Protein 3FF9 (pdb70)

Radius of gyration: 17.91 Å; Cα contacts (8 Å, |Δi|>4): 502; chains: 2; bounding box: 33×43×50 Å

Solvent-accessible surface area: 12742 Å² total; per-residue (Å²): 193,12,60,148,135,34,69,149,83,60,68,57,2,20,34,61,1,159,119,124,61,48,1,60,38,0,40,109,39,0,17,51,90,10,1,109,4,3,22,19,56,113,22,126,25,3,112,121,25,0,98,172,15,36,116,101,50,29,0,0,0,0,14,29,63,89,39,46,37,3,48,64,10,61,50,27,89,49,209,13,100,55,121,45,164,146,34,119,0,0,1,0,15,118,113,12,12,38,4,19,46,41,149,63,49,28,16,1,0,0,48,54,98,34,142,192,17,55,156,133,38,73,156,78,55,77,55,1,16,36,61,1,161,127,118,67,49,1,92,43,0,34,118,43,0,15,60,85,29,12,77,2,3,13,16,69,87,25,112,33,12,166,123,24,0,94,166,15,37,160,96,50,32,0,0,0,0,37,26,103,120,39,45,61,0,25,11,5,63,52,29,88,61,199,13,109,54,124,37,166,130,23,106,0,0,1,0,26,126,129,15,12,51,1,18,39,35,151,63,50,25,16,5,0,0,39,16,31,48,100

InterPro domains:
  IPR001304 C-type lectin-like [PF00059] (93-185)
  IPR001304 C-type lectin-like [PS50041] (82-184)
  IPR001304 C-type lectin-like [SM00034] (75-184)
  IPR016186 C-type lectin-like/link domain superfamily [G3DSA:3.10.100.10] (74-187)
  IPR016187 C-type lectin fold [SSF56436] (41-186)
  IPR033992 Natural killer cell receptor-like, C-type lectin-like domain [cd03593] (75-185)
  IPR042190 Killer cell lectin-like receptor subfamily G member 1 [PTHR47648] (1-187)

CATH classification: 3.10.100.10

Nearest PDB structures (foldseek):
  3ff9-assembly1_A  TM=1.009E+00  e=1.807E-23  Mus musculus
  3ff7-assembly1_D  TM=9.469E-01  e=6.133E-15  Homo sapiens
  4j6k-assembly1_A  TM=8.384E-01  e=1.717E-08  Homo sapiens
  4j6k-assembly2_B  TM=8.401E-01  e=2.409E-08  Homo sapiens
  4j6l-assembly5_E  TM=8.361E-01  e=4.483E-08  Homo sapiens

B-factor: mean 23.18, std 7.43, range [11.75, 74.83]

Structure (mmCIF, N/CA/C/O backbone):
data_3FF9
#
_entry.id   3FF9
#
_cell.length_a   59.130
_cell.length_b   56.930
_cell.length_c   68.090
_cell.angle_alpha   90.000
_cell.angle_beta   97.200
_cell.angle_gamma   90.000
#
_symmetry.space_group_name_H-M   'C 1 2 1'
#
loop_
_entity.id
_entity.type
_entity.pdbx_description
1 polymer 'Killer cell lectin-like receptor subfamily G member 1'
2 water water
#
loop_
_atom_site.group_PDB
_atom_site.id
_atom_site.type_symbol
_atom_site.label_atom_id
_atom_site.label_alt_id
_atom_site.label_comp_id
_atom_site.label_asym_id
_atom_site.label_entity_id
_atom_site.label_seq_id
_atom_site.pdbx_PDB_ins_code
_atom_site.Cartn_x
_atom_site.Cartn_y
_atom_site.Cartn_z
_atom_site.occupancy
_atom_site.B_iso_or_equiv
_atom_site.auth_seq_id
_atom_site.auth_comp_id
_atom_site.auth_asym_id
_atom_site.auth_atom_id
_atom_site.pdbx_PDB_model_num
ATOM 1 N N . MET A 1 1 ? 4.446 -16.179 -18.000 1.00 39.35 74 MET A N 1
ATOM 2 C CA . MET A 1 1 ? 4.831 -16.017 -16.571 1.00 39.40 74 MET A CA 1
ATOM 3 C C . MET A 1 1 ? 6.172 -15.300 -16.458 1.00 37.07 74 MET A C 1
ATOM 4 O O . MET A 1 1 ? 6.806 -14.996 -17.466 1.00 36.60 74 MET A O 1
ATOM 9 N N . CYS A 1 2 ? 6.600 -15.031 -15.229 1.00 34.63 75 CYS A N 1
ATOM 10 C CA . CYS A 1 2 ? 7.869 -14.346 -15.009 1.00 31.96 75 CYS A CA 1
ATOM 11 C C . CYS A 1 2 ? 9.051 -15.215 -15.413 1.00 31.21 75 CYS A C 1
ATOM 12 O O . CYS A 1 2 ? 8.995 -16.441 -15.316 1.00 31.42 75 CYS A O 1
ATOM 15 N N . PRO A 1 3 ? 10.139 -14.587 -15.878 1.00 30.37 76 PRO A N 1
ATOM 16 C CA . PRO A 1 3 ? 11.312 -15.362 -16.279 1.00 30.33 76 PRO A CA 1
ATOM 17 C C . PRO A 1 3 ? 11.930 -16.041 -15.062 1.00 31.07 76 PRO A C 1
ATOM 18 O O . PRO A 1 3 ? 11.633 -15.680 -13.920 1.00 28.24 76 PRO A O 1
ATOM 22 N N . ILE A 1 4 ? 12.769 -17.042 -15.305 1.00 30.74 77 ILE A N 1
ATOM 23 C CA . ILE A 1 4 ? 13.416 -17.757 -14.217 1.00 30.57 77 ILE A CA 1
ATOM 24 C C . ILE A 1 4 ? 14.254 -16.790 -13.391 1.00 28.98 77 ILE A C 1
ATOM 25 O O . ILE A 1 4 ? 14.876 -15.870 -13.926 1.00 29.42 77 ILE A O 1
ATOM 30 N N . LEU A 1 5 ? 14.247 -17.013 -12.082 1.00 27.10 78 LEU A N 1
ATOM 31 C CA . LEU A 1 5 ? 14.973 -16.192 -11.120 1.00 24.81 78 LEU A CA 1
ATOM 32 C C . LEU A 1 5 ? 14.162 -14.968 -10.712 1.00 24.15 78 LEU A C 1
ATOM 33 O O . LEU A 1 5 ? 14.489 -14.319 -9.720 1.00 23.39 78 LEU A O 1
ATOM 38 N N . TRP A 1 6 ? 13.103 -14.654 -11.462 1.00 21.15 79 TRP A N 1
ATOM 39 C CA . TRP A 1 6 ? 12.265 -13.510 -11.114 1.00 20.26 79 TRP A CA 1
ATOM 40 C C . TRP A 1 6 ? 11.073 -13.953 -10.272 1.00 20.77 79 TRP A C 1
ATOM 41 O O . TRP A 1 6 ? 10.736 -15.139 -10.223 1.00 21.12 79 TRP A O 1
ATOM 52 N N . THR A 1 7 ? 10.436 -12.997 -9.610 1.00 20.64 80 THR A N 1
ATOM 53 C CA . THR A 1 7 ? 9.320 -13.297 -8.724 1.00 21.89 80 THR A CA 1
ATOM 54 C C . THR A 1 7 ? 8.077 -12.509 -9.083 1.00 22.94 80 THR A C 1
ATOM 55 O O . THR A 1 7 ? 8.149 -11.313 -9.356 1.00 20.58 80 THR A O 1
ATOM 59 N N . ARG A 1 8 ? 6.929 -13.179 -9.058 1.00 23.98 81 ARG A N 1
ATOM 60 C CA . ARG A 1 8 ? 5.681 -12.522 -9.403 1.00 25.32 81 ARG A CA 1
ATOM 61 C C . ARG A 1 8 ? 4.902 -11.994 -8.207 1.00 25.69 81 ARG A C 1
ATOM 62 O O . ARG A 1 8 ? 4.970 -12.532 -7.102 1.00 24.84 81 ARG A O 1
ATOM 70 N N . ASN A 1 9 ? 4.179 -10.909 -8.452 1.00 26.45 82 ASN A N 1
ATOM 71 C CA . ASN A 1 9 ? 3.330 -10.271 -7.458 1.00 28.68 82 ASN A CA 1
ATOM 72 C C . ASN A 1 9 ? 2.411 -9.353 -8.241 1.00 29.44 82 ASN A C 1
ATOM 73 O O . ASN A 1 9 ? 2.863 -8.377 -8.838 1.00 28.81 82 ASN A O 1
ATOM 78 N N . GLY A 1 10 ? 1.123 -9.676 -8.249 1.00 31.21 83 GLY A N 1
ATOM 79 C CA . GLY A 1 10 ? 0.176 -8.862 -8.983 1.00 31.61 83 GLY A CA 1
ATOM 80 C C . GLY A 1 10 ? 0.400 -8.997 -10.475 1.00 31.54 83 GLY A C 1
ATOM 81 O O . GLY A 1 10 ? 0.391 -10.104 -11.012 1.00 33.00 83 GLY A O 1
ATOM 82 N N . SER A 1 11 ? 0.622 -7.871 -11.147 1.00 30.80 84 SER A N 1
ATOM 83 C CA . SER A 1 11 ? 0.834 -7.872 -12.588 1.00 30.46 84 SER A CA 1
ATOM 84 C C . SER A 1 11 ? 2.276 -7.578 -12.997 1.00 28.54 84 SER A C 1
ATOM 85 O O . SER A 1 11 ? 2.545 -7.235 -14.149 1.00 27.23 84 SER A O 1
ATOM 88 N N . HIS A 1 12 ? 3.207 -7.718 -12.060 1.00 26.41 85 HIS A N 1
ATOM 89 C CA . HIS A 1 12 ? 4.607 -7.457 -12.369 1.00 25.81 85 HIS A CA 1
ATOM 90 C C . HIS A 1 12 ? 5.541 -8.567 -11.915 1.00 23.88 85 HIS A C 1
ATOM 91 O O . HIS A 1 12 ? 5.177 -9.413 -11.095 1.00 21.59 85 HIS A O 1
ATOM 98 N N . CYS A 1 13 ? 6.748 -8.544 -12.473 1.00 20.89 86 CYS A N 1
ATOM 99 C CA . CYS A 1 13 ? 7.788 -9.495 -12.138 1.00 20.71 86 CYS A CA 1
ATOM 100 C C . CYS A 1 13 ? 8.894 -8.708 -11.463 1.00 17.95 86 CYS A C 1
ATOM 101 O O . CYS A 1 13 ? 9.254 -7.619 -11.908 1.00 15.77 86 CYS A O 1
ATOM 104 N N . TYR A 1 14 ? 9.428 -9.264 -10.386 1.00 17.85 87 TYR A N 1
ATOM 105 C CA . TYR A 1 14 ? 10.489 -8.599 -9.649 1.00 17.18 87 TYR A CA 1
ATOM 106 C C . TYR A 1 14 ? 11.733 -9.456 -9.605 1.00 17.69 87 TYR A C 1
ATOM 107 O O . TYR A 1 14 ? 11.656 -10.683 -9.605 1.00 17.20 87 TYR A O 1
ATOM 116 N N . TYR A 1 15 ? 12.884 -8.799 -9.579 1.00 17.01 88 TYR A N 1
ATOM 117 C CA . TYR A 1 15 ? 14.150 -9.503 -9.492 1.00 17.39 88 TYR A CA 1
ATOM 118 C C . TYR A 1 15 ? 14.829 -9.022 -8.225 1.00 16.16 88 TYR A C 1
ATOM 119 O O . TYR A 1 15 ? 15.065 -7.833 -8.072 1.00 16.99 88 TYR A O 1
ATOM 128 N N . PHE A 1 16 ? 15.114 -9.952 -7.320 1.00 17.20 89 PHE A N 1
ATOM 129 C CA . PHE A 1 16 ? 15.799 -9.651 -6.063 1.00 17.14 89 PHE A CA 1
ATOM 130 C C . PHE A 1 16 ? 17.188 -10.224 -6.249 1.00 17.71 89 PHE A C 1
ATOM 131 O O . PHE A 1 16 ? 17.352 -11.443 -6.332 1.00 18.33 89 PHE A O 1
ATOM 139 N N . SER A 1 17 ? 18.192 -9.356 -6.322 1.00 17.85 90 SER A N 1
ATOM 140 C CA . SER A 1 17 ? 19.553 -9.820 -6.540 1.00 18.41 90 SER A CA 1
ATOM 141 C C . SER A 1 17 ? 20.139 -10.508 -5.325 1.00 19.57 90 SER A C 1
ATOM 142 O O . SER A 1 17 ? 19.660 -10.344 -4.209 1.00 17.75 90 SER A O 1
ATOM 145 N N . MET A 1 18 ? 21.186 -11.283 -5.574 1.00 21.21 91 MET A N 1
ATOM 146 C CA . MET A 1 18 ? 21.906 -11.983 -4.524 1.00 24.09 91 MET A CA 1
ATOM 147 C C . MET A 1 18 ? 23.232 -11.231 -4.412 1.00 23.37 91 MET A C 1
ATOM 148 O O . MET A 1 18 ? 23.752 -11.027 -3.317 1.00 23.69 91 MET A O 1
ATOM 153 N N . GLU A 1 19 ? 23.760 -10.814 -5.561 1.00 24.01 92 GLU A N 1
ATOM 154 C CA . GLU A 1 19 ? 25.008 -10.054 -5.620 1.00 22.72 92 GLU A CA 1
ATOM 155 C C . GLU A 1 19 ? 24.744 -8.627 -5.154 1.00 20.99 92 GLU A C 1
ATOM 156 O O . GLU A 1 19 ? 23.588 -8.206 -5.059 1.00 18.80 92 GLU A O 1
ATOM 162 N N . LYS A 1 20 ? 25.820 -7.894 -4.873 1.00 18.73 93 LYS A N 1
ATOM 163 C CA . LYS A 1 20 ? 25.723 -6.497 -4.449 1.00 18.75 93 LYS A CA 1
ATOM 164 C C . LYS A 1 20 ? 26.448 -5.617 -5.460 1.00 18.23 93 LYS A C 1
ATOM 165 O O . LYS A 1 20 ? 27.557 -5.936 -5.884 1.00 18.04 93 LYS A O 1
ATOM 171 N N . LYS A 1 21 ? 25.820 -4.506 -5.835 1.00 16.64 94 LYS A N 1
ATOM 172 C CA . LYS A 1 21 ? 26.397 -3.563 -6.785 1.00 16.05 94 LYS A CA 1
ATOM 173 C C . LYS A 1 21 ? 26.139 -2.145 -6.297 1.00 15.32 94 LYS A C 1
ATOM 174 O O . LYS A 1 21 ? 25.232 -1.919 -5.492 1.00 15.20 94 LYS A O 1
ATOM 180 N N . ASP A 1 22 ? 26.923 -1.183 -6.778 1.00 15.12 95 ASP A N 1
ATOM 181 C CA . ASP A 1 22 ? 26.659 0.189 -6.377 1.00 13.96 95 ASP A CA 1
ATOM 182 C C . ASP A 1 22 ? 25.401 0.593 -7.146 1.00 15.60 95 ASP A C 1
ATOM 183 O O . ASP A 1 22 ? 24.913 -0.173 -7.984 1.00 14.45 95 ASP A O 1
ATOM 188 N N . TRP A 1 23 ? 24.861 1.772 -6.862 1.00 14.45 96 TRP A N 1
ATOM 189 C CA . TRP A 1 23 ? 23.625 2.184 -7.515 1.00 13.70 96 TRP A CA 1
ATOM 190 C C . TRP A 1 23 ? 23.693 2.243 -9.039 1.00 14.86 96 TRP A C 1
ATOM 191 O O . TRP A 1 23 ? 22.817 1.698 -9.719 1.00 15.25 96 TRP A O 1
ATOM 202 N N . ASN A 1 24 ? 24.723 2.887 -9.585 1.00 12.86 97 ASN A N 1
ATOM 203 C CA . ASN A 1 24 ? 24.837 2.983 -11.039 1.00 15.16 97 ASN A CA 1
ATOM 204 C C . ASN A 1 24 ? 24.821 1.626 -11.714 1.00 14.01 97 ASN A C 1
ATOM 205 O O . ASN A 1 24 ? 24.150 1.434 -12.730 1.00 14.03 97 ASN A O 1
ATOM 210 N N . SER A 1 25 ? 25.570 0.684 -11.152 1.00 14.81 98 SER A N 1
ATOM 211 C CA . SER A 1 25 ? 25.655 -0.651 -11.732 1.00 13.69 98 SER A CA 1
ATOM 212 C C . SER A 1 25 ? 24.364 -1.434 -11.579 1.00 14.11 98 SER A C 1
ATOM 213 O O . SER A 1 25 ? 24.044 -2.265 -12.424 1.00 13.80 98 SER A O 1
ATOM 216 N N . SER A 1 26 ? 23.626 -1.173 -10.504 1.00 14.47 99 SER A N 1
ATOM 217 C CA . SER A 1 26 ? 22.352 -1.856 -10.286 1.00 15.00 99 SER A CA 1
ATOM 218 C C . SER A 1 26 ? 21.375 -1.393 -11.366 1.00 16.08 99 SER A C 1
ATOM 219 O O . SER A 1 26 ? 20.602 -2.188 -11.909 1.00 16.09 99 SER A O 1
ATOM 222 N N . LEU A 1 27 ? 21.413 -0.100 -11.676 1.00 14.87 100 LEU A N 1
ATOM 223 C CA . LEU A 1 27 ? 20.537 0.449 -12.712 1.00 14.89 100 LEU A CA 1
ATOM 224 C C . LEU A 1 27 ? 20.839 -0.240 -14.044 1.00 16.26 100 LEU A C 1
ATOM 225 O O . LEU A 1 27 ? 19.931 -0.704 -14.727 1.00 15.59 100 LEU A O 1
ATOM 230 N N . LYS A 1 28 ? 22.115 -0.309 -14.412 1.00 16.73 101 LYS A N 1
ATOM 231 C CA . LYS A 1 28 ? 22.502 -0.959 -15.668 1.00 16.96 101 LYS A CA 1
ATOM 232 C C . LYS A 1 28 ? 21.995 -2.394 -15.765 1.00 17.10 101 LYS A C 1
ATOM 233 O O . LYS A 1 28 ? 21.530 -2.836 -16.824 1.00 17.64 101 LYS A O 1
ATOM 239 N N . PHE A 1 29 ? 22.102 -3.137 -14.670 1.00 17.04 102 PHE A N 1
ATOM 240 C CA . PHE A 1 29 ? 21.643 -4.517 -14.678 1.00 17.11 102 PHE A CA 1
ATOM 241 C C . PHE A 1 29 ? 20.153 -4.567 -15.004 1.00 16.94 102 PHE A C 1
ATOM 242 O O . PHE A 1 29 ? 19.740 -5.301 -15.900 1.00 18.06 102 PHE A O 1
ATOM 250 N N . CYS A 1 30 ? 19.340 -3.789 -14.295 1.00 15.57 103 CYS A N 1
ATOM 251 C CA . CYS A 1 30 ? 17.905 -3.820 -14.566 1.00 16.09 103 CYS A CA 1
ATOM 252 C C . CYS A 1 30 ? 17.629 -3.381 -15.998 1.00 16.33 103 CYS A C 1
ATOM 253 O O . CYS A 1 30 ? 16.858 -4.023 -16.709 1.00 16.74 103 CYS A O 1
ATOM 256 N N . ALA A 1 31 ? 18.285 -2.303 -16.423 1.00 15.98 104 ALA A N 1
ATOM 257 C CA . ALA A 1 31 ? 18.111 -1.775 -17.776 1.00 17.18 104 ALA A CA 1
ATOM 258 C C . ALA A 1 31 ? 18.457 -2.807 -18.847 1.00 17.76 104 ALA A C 1
ATOM 259 O O . ALA A 1 31 ? 17.772 -2.906 -19.871 1.00 17.08 104 ALA A O 1
ATOM 261 N N . ASP A 1 32 ? 19.519 -3.574 -18.615 1.00 18.91 105 ASP A N 1
ATOM 262 C CA . ASP A 1 32 ? 19.929 -4.600 -19.568 1.00 20.60 105 ASP A CA 1
ATOM 263 C C . ASP A 1 32 ? 18.943 -5.767 -19.596 1.00 20.44 105 ASP A C 1
ATOM 264 O O . ASP A 1 32 ? 18.874 -6.503 -20.578 1.00 21.12 105 ASP A O 1
ATOM 269 N N . LYS A 1 33 ? 18.178 -5.929 -18.522 1.00 20.18 106 LYS A N 1
ATOM 270 C CA . LYS A 1 33 ? 17.204 -7.013 -18.433 1.00 20.49 106 LYS A CA 1
ATOM 271 C C . LYS A 1 33 ? 15.778 -6.567 -18.738 1.00 20.41 106 LYS A C 1
ATOM 272 O O . LYS A 1 33 ? 14.815 -7.212 -18.320 1.00 21.18 106 LYS A O 1
ATOM 278 N N . GLY A 1 34 ? 15.650 -5.460 -19.464 1.00 19.81 107 GLY A N 1
ATOM 279 C CA . GLY A 1 34 ? 14.339 -4.954 -19.836 1.00 19.67 107 GLY A CA 1
ATOM 280 C C . GLY A 1 34 ? 13.476 -4.537 -18.665 1.00 18.66 107 GLY A C 1
ATOM 281 O O . GLY A 1 34 ? 12.262 -4.724 -18.676 1.00 18.19 107 GLY A O 1
ATOM 282 N N . SER A 1 35 ? 14.099 -3.949 -17.653 1.00 17.41 108 SER A N 1
ATOM 283 C CA . SER A 1 35 ? 13.368 -3.531 -16.471 1.00 17.50 108 SER A CA 1
ATOM 284 C C . SER A 1 35 ? 13.914 -2.226 -15.920 1.00 18.06 108 SER A C 1
ATOM 285 O O . SER A 1 35 ? 14.826 -1.628 -16.488 1.00 17.66 108 SER A O 1
ATOM 288 N N . HIS A 1 36 ? 13.349 -1.801 -14.798 1.00 18.00 109 HIS A N 1
ATOM 289 C CA . HIS A 1 36 ? 13.774 -0.582 -14.126 1.00 18.19 109 HIS A CA 1
ATOM 290 C C . HIS A 1 36 ? 13.954 -0.904 -12.646 1.00 18.05 109 HIS A C 1
ATOM 291 O O . HIS A 1 36 ? 13.390 -1.879 -12.145 1.00 14.99 109 HIS A O 1
ATOM 298 N N . LEU A 1 37 ? 14.750 -0.100 -11.948 1.00 16.56 110 LEU A N 1
ATOM 299 C CA . LEU A 1 37 ? 14.927 -0.323 -10.524 1.00 15.85 110 LEU A CA 1
ATOM 300 C C . LEU A 1 37 ? 13.564 -0.061 -9.920 1.00 16.28 110 LEU A C 1
ATOM 301 O O . LEU A 1 37 ? 12.801 0.760 -10.435 1.00 17.08 110 LEU A O 1
ATOM 306 N N . LEU A 1 38 ? 13.262 -0.761 -8.834 1.00 15.57 111 LEU A N 1
ATOM 307 C CA . LEU A 1 38 ? 11.975 -0.636 -8.157 1.00 17.71 111 LEU A CA 1
ATOM 308 C C . LEU A 1 38 ? 11.579 0.793 -7.800 1.00 17.12 111 LEU A C 1
ATOM 309 O O . LEU A 1 38 ? 12.355 1.540 -7.208 1.00 19.09 111 LEU A O 1
ATOM 314 N N . THR A 1 39 ? 10.358 1.170 -8.162 1.00 19.51 112 THR A N 1
ATOM 315 C CA . THR A 1 39 ? 9.854 2.495 -7.823 1.00 19.12 112 THR A CA 1
ATOM 316 C C . THR A 1 39 ? 8.430 2.379 -7.308 1.00 19.68 112 THR A C 1
ATOM 317 O O . THR A 1 39 ? 7.750 1.382 -7.558 1.00 19.40 112 THR A O 1
ATOM 321 N N . PHE A 1 40 ? 8.003 3.396 -6.567 1.00 19.05 113 PHE A N 1
ATOM 322 C CA . PHE A 1 40 ? 6.650 3.475 -6.030 1.00 20.71 113 PHE A CA 1
ATOM 323 C C . PHE A 1 40 ? 6.172 4.858 -6.479 1.00 21.71 113 PHE A C 1
ATOM 324 O O . PHE A 1 40 ? 6.035 5.776 -5.673 1.00 20.01 113 PHE A O 1
ATOM 332 N N . PRO A 1 41 ? 5.929 5.020 -7.787 1.00 24.60 114 PRO A N 1
ATOM 333 C CA . PRO A 1 41 ? 5.478 6.288 -8.365 1.00 25.82 114 PRO A CA 1
ATOM 334 C C . PRO A 1 41 ? 4.245 6.909 -7.713 1.00 28.19 114 PRO A C 1
ATOM 335 O O . PRO A 1 41 ? 4.126 8.133 -7.653 1.00 27.92 114 PRO A O 1
ATOM 339 N N . ASP A 1 42 ? 3.338 6.065 -7.231 1.00 29.60 115 ASP A N 1
ATOM 340 C CA . ASP A 1 42 ? 2.122 6.531 -6.569 1.00 32.02 115 ASP A CA 1
ATOM 341 C C . ASP A 1 42 ? 2.478 7.001 -5.163 1.00 31.95 115 ASP A C 1
ATOM 342 O O . ASP A 1 42 ? 1.646 7.581 -4.461 1.00 31.94 115 ASP A O 1
ATOM 347 N N . ASN A 1 43 ? 3.719 6.741 -4.759 1.00 30.51 116 ASN A N 1
ATOM 348 C CA . ASN A 1 43 ? 4.189 7.093 -3.426 1.00 29.58 116 ASN A CA 1
ATOM 349 C C . ASN A 1 43 ? 3.390 6.342 -2.372 1.00 29.82 116 ASN A C 1
ATOM 350 O O . ASN A 1 43 ? 3.063 6.887 -1.320 1.00 30.02 116 ASN A O 1
ATOM 355 N N . GLN A 1 44 ? 3.082 5.083 -2.664 1.00 31.00 117 GLN A N 1
ATOM 356 C CA . GLN A 1 44 ? 2.323 4.248 -1.739 1.00 31.46 117 GLN A CA 1
ATOM 357 C C . GLN A 1 44 ? 2.780 2.798 -1.822 1.00 31.24 117 GLN A C 1
ATOM 358 O O . GLN A 1 44 ? 3.255 2.342 -2.867 1.00 31.19 117 GLN A O 1
ATOM 364 N N . GLY A 1 45 ? 2.631 2.078 -0.713 1.00 30.30 118 GLY A N 1
ATOM 365 C CA . GLY A 1 45 ? 2.993 0.675 -0.688 1.00 28.71 118 GLY A CA 1
ATOM 366 C C . GLY A 1 45 ? 4.391 0.320 -0.222 1.00 27.82 118 GLY A C 1
ATOM 367 O O . GLY A 1 45 ? 4.756 -0.853 -0.225 1.00 26.94 118 GLY A O 1
ATOM 368 N N . VAL A 1 46 ? 5.179 1.310 0.180 1.00 26.94 119 VAL A N 1
ATOM 369 C CA . VAL A 1 46 ? 6.535 1.024 0.634 1.00 26.46 119 VAL A CA 1
ATOM 370 C C . VAL A 1 46 ? 6.548 0.143 1.879 1.00 27.31 119 VAL A C 1
ATOM 371 O O . VAL A 1 46 ? 7.248 -0.872 1.917 1.00 26.70 119 VAL A O 1
ATOM 375 N N . LYS A 1 47 ? 5.779 0.523 2.896 1.00 27.73 120 LYS A N 1
ATOM 376 C CA . LYS A 1 47 ? 5.721 -0.267 4.124 1.00 29.18 120 LYS A CA 1
ATOM 377 C C . LYS A 1 47 ? 5.217 -1.675 3.820 1.00 28.45 120 LYS A C 1
ATOM 378 O O . LYS A 1 47 ? 5.813 -2.661 4.246 1.00 28.47 120 LYS A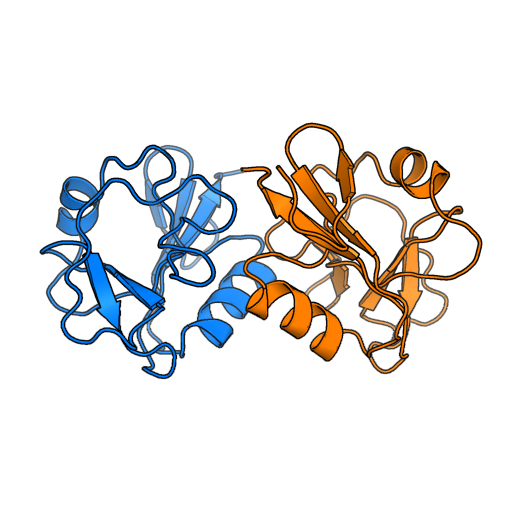 O 1
ATOM 384 N N . LEU A 1 48 ? 4.113 -1.762 3.085 1.00 28.80 121 LEU A N 1
ATOM 385 C CA . LEU A 1 48 ? 3.547 -3.055 2.732 1.00 28.36 121 LEU A CA 1
ATOM 386 C C . LEU A 1 48 ? 4.559 -3.918 1.984 1.00 27.77 121 LEU A C 1
ATOM 387 O O . LEU A 1 48 ? 4.721 -5.097 2.301 1.00 28.29 121 LEU A O 1
ATOM 392 N N . PHE A 1 49 ? 5.242 -3.340 0.997 1.00 27.17 122 PHE A N 1
ATOM 393 C CA . PHE A 1 49 ? 6.245 -4.093 0.242 1.00 24.88 122 PHE A CA 1
ATOM 394 C C . PHE A 1 49 ? 7.386 -4.498 1.176 1.00 23.59 122 PHE A C 1
ATOM 395 O O . PHE A 1 49 ? 7.923 -5.601 1.075 1.00 23.50 122 PHE A O 1
ATOM 403 N N . GLY A 1 50 ? 7.758 -3.593 2.076 1.00 21.70 123 GLY A N 1
ATOM 404 C CA . GLY A 1 50 ? 8.833 -3.876 3.012 1.00 21.13 123 GLY A CA 1
ATOM 405 C C . GLY A 1 50 ? 8.577 -5.080 3.900 1.00 20.97 123 GLY A C 1
ATOM 406 O O . GLY A 1 50 ? 9.498 -5.623 4.511 1.00 21.00 123 GLY A O 1
ATOM 407 N N . GLU A 1 51 ? 7.322 -5.507 3.974 1.00 21.78 124 GLU A N 1
ATOM 408 C CA . GLU A 1 51 ? 6.961 -6.649 4.806 1.00 22.73 124 GLU A CA 1
ATOM 409 C C . GLU A 1 51 ? 7.510 -7.975 4.283 1.00 22.54 124 GLU A C 1
ATOM 410 O O . GLU A 1 51 ? 7.431 -8.998 4.963 1.00 22.82 124 GLU A O 1
ATOM 416 N N . TYR A 1 52 ? 8.079 -7.950 3.083 1.00 22.46 125 TYR A N 1
ATOM 417 C CA . TYR A 1 52 ? 8.648 -9.151 2.476 1.00 22.44 125 TYR A CA 1
ATOM 418 C C . TYR A 1 52 ? 10.164 -9.102 2.538 1.00 22.50 125 TYR A C 1
ATOM 419 O O . TYR A 1 52 ? 10.848 -9.997 2.047 1.00 22.40 125 TYR A O 1
ATOM 428 N N . LEU A 1 53 ? 10.682 -8.043 3.147 1.00 20.72 126 LEU A N 1
ATOM 429 C CA . LEU A 1 53 ? 12.116 -7.857 3.273 1.00 21.26 126 LEU A CA 1
ATOM 430 C C . LEU A 1 53 ? 12.542 -7.952 4.731 1.00 20.96 126 LEU A C 1
ATOM 431 O O . LEU A 1 53 ? 11.712 -8.138 5.624 1.00 22.39 126 LEU A O 1
ATOM 436 N N . GLY A 1 54 ? 13.845 -7.832 4.959 1.00 20.95 127 GLY A N 1
ATOM 437 C CA . GLY A 1 54 ? 14.386 -7.877 6.305 1.00 20.66 127 GLY A CA 1
ATOM 438 C C . GLY A 1 54 ? 15.150 -6.593 6.584 1.00 20.72 127 GLY A C 1
ATOM 439 O O . GLY A 1 54 ? 14.785 -5.530 6.082 1.00 18.78 127 GLY A O 1
ATOM 440 N N . GLN A 1 55 ? 16.215 -6.685 7.375 1.00 20.37 128 GLN A N 1
ATOM 441 C CA . GLN A 1 55 ? 17.013 -5.514 7.709 1.00 21.29 128 GLN A CA 1
ATOM 442 C C . GLN A 1 55 ? 18.010 -5.102 6.624 1.00 20.83 128 GLN A C 1
ATOM 443 O O . GLN A 1 55 ? 18.417 -3.944 6.563 1.00 19.94 128 GLN A O 1
ATOM 449 N N . ASP A 1 56 ? 18.400 -6.038 5.763 1.00 19.04 129 ASP A N 1
ATOM 450 C CA . ASP A 1 56 ? 19.345 -5.716 4.696 1.00 18.85 129 ASP A CA 1
ATOM 451 C C . ASP A 1 56 ? 18.699 -4.785 3.670 1.00 16.88 129 ASP A C 1
ATOM 452 O O . ASP A 1 56 ? 17.524 -4.929 3.328 1.00 17.29 129 ASP A O 1
ATOM 457 N N . PHE A 1 57 ? 19.480 -3.837 3.166 1.00 17.22 130 PHE A N 1
ATOM 458 C CA . PHE A 1 57 ? 18.985 -2.861 2.197 1.00 16.40 130 PHE A CA 1
ATOM 459 C C . PHE A 1 57 ? 19.087 -3.280 0.738 1.00 15.28 130 PHE A C 1
ATOM 460 O O . PHE A 1 57 ? 20.000 -4.002 0.352 1.00 15.19 130 PHE A O 1
ATOM 468 N N . TYR A 1 58 ? 18.147 -2.787 -0.066 1.00 14.48 131 TYR A N 1
ATOM 469 C CA . TYR A 1 58 ? 18.119 -3.044 -1.506 1.00 14.71 131 TYR A CA 1
ATOM 470 C C . TYR A 1 58 ? 18.020 -1.710 -2.221 1.00 12.74 131 TYR A C 1
ATOM 471 O O . TYR A 1 58 ? 17.203 -0.877 -1.852 1.00 13.29 131 TYR A O 1
ATOM 480 N N . TRP A 1 59 ? 18.842 -1.516 -3.247 1.00 12.53 132 TRP A N 1
ATOM 481 C CA . TRP A 1 59 ? 18.810 -0.287 -4.030 1.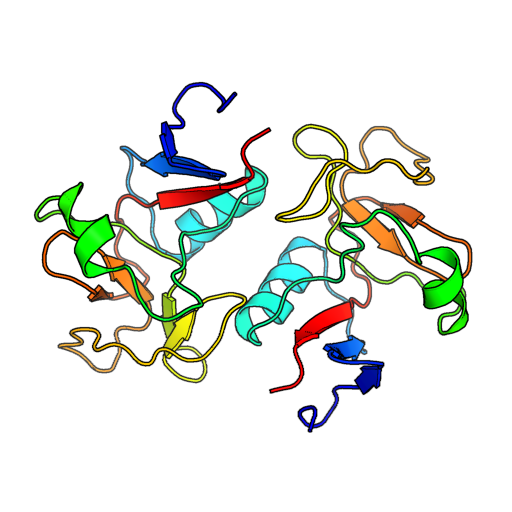00 12.72 132 TRP A CA 1
ATOM 482 C C . TRP A 1 59 ? 17.495 -0.255 -4.796 1.00 14.02 132 TRP A C 1
ATOM 483 O O . TRP A 1 59 ? 17.037 -1.287 -5.296 1.00 14.33 132 TRP A O 1
ATOM 494 N N . ILE A 1 60 ? 16.891 0.923 -4.889 1.00 13.25 133 ILE A N 1
ATOM 495 C CA . ILE A 1 60 ? 15.659 1.069 -5.643 1.00 13.95 133 ILE A CA 1
ATOM 496 C C . ILE A 1 60 ? 15.808 2.298 -6.534 1.00 14.26 133 ILE A C 1
ATOM 497 O O . ILE A 1 60 ? 16.817 3.005 -6.451 1.00 13.67 133 ILE A O 1
ATOM 502 N N . GLY A 1 61 ? 14.821 2.538 -7.393 1.00 13.78 134 GLY A N 1
ATOM 503 C CA . GLY A 1 61 ? 14.891 3.662 -8.309 1.00 13.75 134 GLY A CA 1
ATOM 504 C C . GLY A 1 61 ? 14.553 4.987 -7.663 1.00 14.76 134 GLY A C 1
ATOM 505 O O . GLY A 1 61 ? 13.578 5.643 -8.026 1.00 13.16 134 GLY A O 1
ATOM 506 N N . LEU A 1 62 ? 15.378 5.394 -6.710 1.00 13.81 135 LEU A N 1
ATOM 507 C CA . LEU A 1 62 ? 15.143 6.638 -6.001 1.00 14.23 135 LEU A CA 1
ATOM 508 C C . LEU A 1 62 ? 16.469 7.353 -5.799 1.00 14.00 135 LEU A C 1
ATOM 509 O O . LEU A 1 62 ? 17.419 6.759 -5.301 1.00 13.85 135 LEU A O 1
ATOM 514 N N . ARG A 1 63 ? 16.527 8.623 -6.196 1.00 14.17 136 ARG A N 1
ATOM 515 C CA . ARG A 1 63 ? 17.741 9.423 -6.056 1.00 15.01 136 ARG A CA 1
ATOM 516 C C . ARG A 1 63 ? 17.442 10.895 -5.824 1.00 15.84 136 ARG A C 1
ATOM 517 O O . ARG A 1 63 ? 16.334 11.365 -6.079 1.00 16.00 136 ARG A O 1
ATOM 525 N N . ASN A 1 64 ? 18.451 11.620 -5.350 1.00 15.85 137 ASN A N 1
ATOM 526 C CA . ASN A 1 64 ? 18.330 13.054 -5.145 1.00 17.66 137 ASN A CA 1
ATOM 527 C C . ASN A 1 64 ? 19.355 13.745 -6.037 1.00 18.74 137 ASN A C 1
ATOM 528 O O . ASN A 1 64 ? 20.469 14.033 -5.609 1.00 20.63 137 ASN A O 1
ATOM 533 N N . ILE A 1 65 ? 18.975 13.979 -7.290 1.00 20.56 138 ILE A N 1
ATOM 534 C CA . ILE A 1 65 ? 19.841 14.655 -8.248 1.00 21.98 138 ILE A CA 1
ATOM 535 C C . ILE A 1 65 ? 19.325 16.079 -8.435 1.00 23.67 138 ILE A C 1
ATOM 536 O O . ILE A 1 65 ? 20.098 17.014 -8.624 1.00 26.00 138 ILE A O 1
ATOM 541 N N . ASP A 1 66 ? 18.009 16.222 -8.364 1.00 23.61 139 ASP A N 1
ATOM 542 C CA . ASP A 1 66 ? 17.334 17.507 -8.508 1.00 25.35 139 ASP A CA 1
ATOM 543 C C . ASP A 1 66 ? 16.153 17.399 -7.547 1.00 23.46 139 ASP A C 1
ATOM 544 O O . ASP A 1 66 ? 15.010 17.669 -7.911 1.00 24.19 139 ASP A O 1
ATOM 549 N N . GLY A 1 67 ? 16.455 16.992 -6.315 1.00 22.39 140 GLY A N 1
ATOM 550 C CA . GLY A 1 67 ? 15.433 16.789 -5.304 1.00 20.28 140 GLY A CA 1
ATOM 551 C C . GLY A 1 67 ? 15.141 15.299 -5.326 1.00 19.95 140 GLY A C 1
ATOM 552 O O . GLY A 1 67 ? 15.365 14.661 -6.350 1.00 20.25 140 GLY A O 1
ATOM 553 N N . TRP A 1 68 ? 14.664 14.726 -4.225 1.00 19.93 141 TRP A N 1
ATOM 554 C CA . TRP A 1 68 ? 14.359 13.296 -4.218 1.00 19.60 141 TRP A CA 1
ATOM 555 C C . TRP A 1 68 ? 13.225 12.988 -5.179 1.00 20.03 141 TRP A C 1
ATOM 556 O O . TRP A 1 68 ? 12.124 13.522 -5.049 1.00 21.06 141 TRP A O 1
ATOM 567 N N . ARG A 1 69 ? 13.500 12.119 -6.146 1.00 19.81 142 ARG A N 1
ATOM 568 C CA . ARG A 1 69 ? 12.503 11.762 -7.138 1.00 20.23 142 ARG A CA 1
ATOM 569 C C . ARG A 1 69 ? 12.602 10.299 -7.532 1.00 19.66 142 ARG A C 1
ATOM 570 O O . ARG A 1 69 ? 13.680 9.709 -7.506 1.00 16.72 142 ARG A O 1
ATOM 578 N N . TRP A 1 70 ? 11.466 9.712 -7.888 1.00 17.94 143 TRP A N 1
ATOM 579 C CA . TRP A 1 70 ? 11.460 8.332 -8.340 1.00 18.24 143 TRP A CA 1
ATOM 580 C C . TRP A 1 70 ? 11.987 8.381 -9.765 1.00 19.54 143 TRP A C 1
ATOM 581 O O . TRP A 1 70 ? 11.618 9.275 -10.530 1.00 20.15 143 TRP A O 1
ATOM 592 N N . GLU A 1 71 ? 12.858 7.443 -10.124 1.00 18.92 144 GLU A N 1
ATOM 593 C CA . GLU A 1 71 ? 13.408 7.428 -11.477 1.00 19.96 144 GLU A CA 1
ATOM 594 C C . GLU A 1 71 ? 12.260 7.334 -12.479 1.00 21.43 144 GLU A C 1
ATOM 595 O O . GLU A 1 71 ? 11.385 6.476 -12.351 1.00 19.74 144 GLU A O 1
ATOM 601 N N . GLY A 1 72 ? 12.265 8.231 -13.462 1.00 2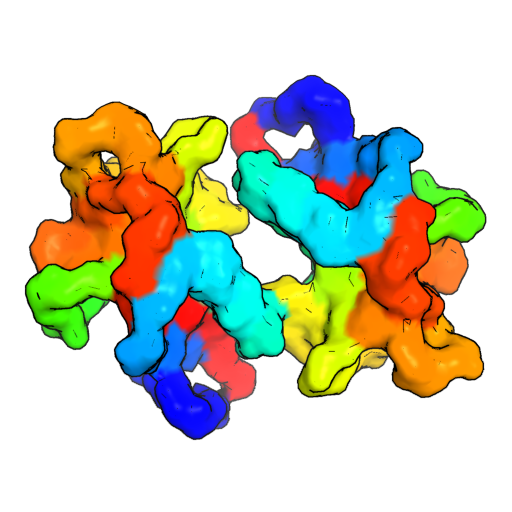1.74 145 GLY A N 1
ATOM 602 C CA . GLY A 1 72 ? 11.220 8.241 -14.469 1.00 23.51 145 GLY A CA 1
ATOM 603 C C . GLY A 1 72 ? 9.845 8.533 -13.902 1.00 24.31 145 GLY A C 1
ATOM 604 O O . GLY A 1 72 ? 8.840 8.400 -14.600 1.00 24.96 145 GLY A O 1
ATOM 605 N N . GLY A 1 73 ? 9.790 8.946 -12.641 1.00 25.12 146 GLY A N 1
ATOM 606 C CA . GLY A 1 73 ? 8.507 9.223 -12.025 1.00 25.62 146 GLY A CA 1
ATOM 607 C C . GLY A 1 73 ? 8.429 10.549 -11.303 1.00 26.41 146 GLY A C 1
ATOM 608 O O . GLY A 1 73 ? 9.305 11.397 -11.453 1.00 26.13 146 GLY A O 1
ATOM 609 N N . PRO A 1 74 ? 7.378 10.752 -10.496 1.00 27.43 147 PRO A N 1
ATOM 610 C CA . PRO A 1 74 ? 7.176 11.988 -9.740 1.00 27.59 147 PRO A CA 1
ATOM 611 C C . PRO A 1 74 ? 8.140 12.143 -8.577 1.00 26.96 147 PRO A C 1
ATOM 612 O O . PRO A 1 74 ? 8.932 11.243 -8.283 1.00 27.59 147 PRO A O 1
ATOM 616 N N . ALA A 1 75 ? 8.060 13.292 -7.916 1.00 25.37 148 ALA A N 1
ATOM 617 C CA . ALA A 1 75 ? 8.906 13.579 -6.768 1.00 25.17 148 ALA A CA 1
ATOM 618 C C . ALA A 1 75 ? 8.530 12.676 -5.592 1.00 25.03 148 ALA A C 1
ATOM 619 O O . ALA A 1 75 ? 7.414 12.157 -5.524 1.00 25.37 148 ALA A O 1
ATOM 621 N N . LEU A 1 76 ? 9.469 12.486 -4.674 1.00 23.94 149 LEU A N 1
ATOM 622 C CA . LEU A 1 76 ? 9.227 11.664 -3.495 1.00 24.17 149 LEU A CA 1
ATOM 623 C C . LEU A 1 76 ? 8.375 12.446 -2.492 1.00 23.29 149 LEU A C 1
ATOM 624 O O . LEU A 1 76 ? 8.726 13.561 -2.116 1.00 23.88 149 LEU A O 1
ATOM 629 N N . SER A 1 77 ? 7.258 11.866 -2.062 1.00 23.28 150 SER A N 1
ATOM 630 C CA . SER A 1 77 ? 6.396 12.532 -1.088 1.00 23.65 150 SER A CA 1
ATOM 631 C C . SER A 1 77 ? 6.457 11.813 0.255 1.00 24.46 150 SER A C 1
ATOM 632 O O . SER A 1 77 ? 5.835 12.238 1.229 1.00 25.32 150 SER A O 1
ATOM 635 N N . LEU A 1 78 ? 7.227 10.731 0.302 1.00 22.82 151 LEU A N 1
ATOM 636 C CA . LEU A 1 78 ? 7.392 9.948 1.520 1.00 23.66 151 LEU A CA 1
ATOM 637 C C . LEU A 1 78 ? 8.706 10.321 2.189 1.00 23.18 151 LEU A C 1
ATOM 638 O O . LEU A 1 78 ? 9.627 10.804 1.535 1.00 24.17 151 LEU A O 1
ATOM 643 N N . ARG A 1 79 ? 8.789 10.096 3.493 1.00 22.65 153 ARG A N 1
ATOM 644 C CA . ARG A 1 79 ? 10.005 10.400 4.235 1.00 23.67 153 ARG A CA 1
ATOM 645 C C . ARG A 1 79 ? 11.076 9.359 3.923 1.00 22.82 153 ARG A C 1
ATOM 646 O O . ARG A 1 79 ? 10.791 8.165 3.876 1.00 21.90 153 ARG A O 1
ATOM 654 N N . ILE A 1 80 ? 12.299 9.817 3.682 1.00 21.35 154 ILE A N 1
ATOM 655 C CA . ILE A 1 80 ? 13.407 8.906 3.445 1.00 20.95 154 ILE A CA 1
ATOM 656 C C . ILE A 1 80 ? 14.426 9.260 4.519 1.00 20.60 154 ILE A C 1
ATOM 657 O O . ILE A 1 80 ? 14.832 10.412 4.639 1.00 21.33 154 ILE A O 1
ATOM 662 N N . LEU A 1 81 ? 14.801 8.275 5.329 1.00 19.76 155 LEU A N 1
ATOM 663 C CA . LEU A 1 81 ? 15.761 8.502 6.400 1.00 20.00 155 LEU A CA 1
ATOM 664 C C . LEU A 1 81 ? 17.084 8.910 5.766 1.00 20.79 155 LEU A C 1
ATOM 665 O O . LEU A 1 81 ? 17.703 8.136 5.042 1.00 17.83 155 LEU A O 1
ATOM 670 N N . THR A 1 82 ? 17.510 10.137 6.049 1.00 21.58 156 THR A N 1
ATOM 671 C CA . THR A 1 82 ? 18.734 10.689 5.477 1.00 22.48 156 THR A CA 1
ATOM 672 C C . THR A 1 82 ? 19.671 11.155 6.579 1.00 24.74 156 THR A C 1
ATOM 673 O O . THR A 1 82 ? 19.526 12.266 7.095 1.00 25.64 156 THR A O 1
ATOM 677 N N . ASN A 1 83 ? 20.635 10.308 6.928 1.00 23.79 157 ASN A N 1
ATOM 678 C CA . ASN A 1 83 ? 21.591 10.616 7.985 1.00 25.24 157 ASN A CA 1
ATOM 679 C C . ASN A 1 83 ? 22.592 11.713 7.623 1.00 24.63 157 ASN A C 1
ATOM 680 O O . ASN A 1 83 ? 23.004 12.497 8.481 1.00 24.43 157 ASN A O 1
ATOM 685 N N . SER A 1 84 ? 22.980 11.766 6.353 1.00 22.93 158 SER A N 1
ATOM 686 C CA . SER A 1 84 ? 23.934 12.759 5.889 1.00 21.00 158 SER A CA 1
ATOM 687 C C . SER A 1 84 ? 23.420 13.424 4.619 1.00 20.92 158 SER A C 1
ATOM 688 O O . SER A 1 84 ? 22.875 12.760 3.737 1.00 20.56 158 SER A O 1
ATOM 691 N N . LEU A 1 85 ? 23.612 14.735 4.523 1.00 20.31 159 LEU A N 1
ATOM 692 C CA . LEU A 1 85 ? 23.135 15.488 3.367 1.00 23.01 159 LEU A CA 1
ATOM 693 C C . LEU A 1 85 ? 23.718 15.023 2.036 1.00 22.11 159 LEU A C 1
ATOM 694 O O . LEU A 1 85 ? 23.064 15.140 1.000 1.00 23.57 159 LEU A O 1
ATOM 699 N N . ILE A 1 86 ? 24.935 14.485 2.061 1.00 21.26 160 ILE A N 1
ATOM 700 C CA . ILE A 1 86 ? 25.582 14.040 0.832 1.00 21.00 160 ILE A CA 1
ATOM 701 C C . ILE A 1 86 ? 25.101 12.718 0.240 1.00 20.45 160 ILE A C 1
ATOM 702 O O . ILE A 1 86 ? 25.533 12.343 -0.849 1.00 21.54 160 ILE A O 1
ATOM 707 N N . GLN A 1 87 ? 24.220 12.010 0.944 1.00 18.67 161 GLN A N 1
ATOM 708 C CA . GLN A 1 87 ? 23.694 10.736 0.444 1.00 17.02 161 GLN A CA 1
ATOM 709 C C . GLN A 1 87 ? 22.599 11.031 -0.586 1.00 18.52 161 GLN A C 1
ATOM 710 O O . GLN A 1 87 ? 21.584 11.634 -0.249 1.00 18.18 161 GLN A O 1
ATOM 716 N N . ARG A 1 88 ? 22.800 10.598 -1.832 1.00 16.45 162 ARG A N 1
ATOM 717 C CA . ARG A 1 88 ? 21.834 10.878 -2.906 1.00 17.02 162 ARG A CA 1
ATOM 718 C C . ARG A 1 88 ? 21.132 9.673 -3.545 1.00 16.97 162 ARG A C 1
ATOM 719 O O . ARG A 1 88 ? 20.378 9.825 -4.515 1.00 14.05 162 ARG A O 1
ATOM 727 N N . CYS A 1 89 ? 21.369 8.478 -3.013 1.00 14.59 163 CYS A N 1
ATOM 728 C CA . CYS A 1 89 ? 20.720 7.289 -3.556 1.00 15.18 163 CYS A CA 1
ATOM 729 C C . CYS A 1 89 ? 19.821 6.679 -2.486 1.00 13.79 163 CYS A C 1
ATOM 730 O O . CYS A 1 89 ? 20.169 6.685 -1.308 1.00 13.47 163 CYS A O 1
ATOM 733 N N . GLY A 1 90 ? 18.662 6.174 -2.902 1.00 14.88 164 GLY A N 1
ATOM 734 C CA . GLY A 1 90 ? 17.710 5.605 -1.958 1.00 12.02 164 GLY A CA 1
ATOM 735 C C . GLY A 1 90 ? 17.633 4.091 -1.974 1.00 13.26 164 GLY A C 1
ATOM 736 O O . GLY A 1 90 ? 17.733 3.466 -3.022 1.00 14.37 164 GLY A O 1
ATOM 737 N N . ALA A 1 91 ? 17.463 3.498 -0.798 1.00 13.94 165 ALA A N 1
ATOM 738 C CA . ALA A 1 91 ? 17.371 2.051 -0.688 1.00 14.09 165 ALA A CA 1
ATOM 739 C C . ALA A 1 91 ? 16.159 1.713 0.165 1.00 14.07 165 ALA A C 1
ATOM 740 O O . ALA A 1 91 ? 15.626 2.574 0.859 1.00 14.73 165 ALA A O 1
ATOM 742 N N . ILE A 1 92 ? 15.735 0.455 0.125 1.00 12.88 166 ILE A N 1
ATOM 743 C CA . ILE A 1 92 ? 14.581 0.039 0.903 1.00 13.50 166 ILE A CA 1
ATOM 744 C C . ILE A 1 92 ? 14.891 -1.190 1.742 1.00 14.80 166 ILE A C 1
ATOM 745 O O . ILE A 1 92 ? 15.742 -1.997 1.378 1.00 14.41 166 ILE A O 1
ATOM 750 N N . HIS A 1 93 ? 14.234 -1.295 2.892 1.00 15.60 167 HIS A N 1
ATOM 751 C CA . HIS A 1 93 ? 14.341 -2.481 3.735 1.00 17.55 167 HIS A CA 1
ATOM 752 C C . HIS A 1 93 ? 13.055 -2.544 4.539 1.00 17.27 167 HIS A C 1
ATOM 753 O O . HIS A 1 93 ? 12.169 -1.716 4.327 1.00 18.33 167 HIS A O 1
ATOM 760 N N . ARG A 1 94 ? 12.924 -3.518 5.435 1.00 17.14 168 ARG A N 1
ATOM 761 C CA . ARG A 1 94 ? 11.685 -3.665 6.190 1.00 19.59 168 ARG A CA 1
ATOM 762 C C . ARG A 1 94 ? 11.162 -2.388 6.837 1.00 20.14 168 ARG A C 1
ATOM 763 O O . ARG A 1 94 ? 9.975 -2.092 6.745 1.00 21.49 168 ARG A O 1
ATOM 771 N N . ASN A 1 95 ? 12.039 -1.625 7.477 1.00 20.40 169 ASN A N 1
ATOM 772 C CA . ASN A 1 95 ? 11.599 -0.410 8.155 1.00 23.55 169 ASN A CA 1
ATOM 773 C C . ASN A 1 95 ? 11.426 0.859 7.324 1.00 23.37 169 ASN A C 1
ATOM 774 O O . ASN A 1 95 ? 11.277 1.937 7.892 1.00 25.48 169 ASN A O 1
ATOM 779 N N . GLY A 1 96 ? 11.441 0.747 5.997 1.00 21.64 170 GLY A N 1
ATOM 780 C CA . GLY A 1 96 ? 11.240 1.932 5.175 1.00 20.65 170 GLY A CA 1
ATOM 781 C C . GLY A 1 96 ? 12.358 2.332 4.229 1.00 18.79 170 GLY A C 1
ATOM 782 O O . GLY A 1 96 ? 13.220 1.524 3.890 1.00 19.21 170 GLY A O 1
ATOM 783 N N . LEU A 1 97 ? 12.332 3.594 3.805 1.00 18.14 171 LEU A N 1
ATOM 784 C CA . LEU A 1 97 ? 13.327 4.138 2.882 1.00 16.24 171 LEU A CA 1
ATOM 785 C C . LEU A 1 97 ? 14.486 4.793 3.622 1.00 15.68 171 LEU A C 1
ATOM 786 O O . LEU A 1 97 ? 14.293 5.452 4.640 1.00 15.30 171 LEU A O 1
ATOM 791 N N . GLN A 1 98 ? 15.693 4.614 3.101 1.00 14.42 172 GLN A N 1
ATOM 792 C CA . GLN A 1 98 ? 16.864 5.208 3.726 1.00 16.93 172 GLN A CA 1
ATOM 793 C C . GLN A 1 98 ? 17.886 5.599 2.673 1.00 16.04 172 GLN A C 1
ATOM 794 O O . GLN A 1 98 ? 18.140 4.849 1.728 1.00 16.55 172 GLN A O 1
ATOM 800 N N . ALA A 1 99 ? 18.457 6.787 2.833 1.00 15.29 173 ALA A N 1
ATOM 801 C CA . ALA A 1 99 ? 19.447 7.286 1.889 1.00 16.10 173 ALA A CA 1
ATOM 802 C C . ALA A 1 99 ? 20.802 6.677 2.173 1.00 15.79 173 ALA A C 1
ATOM 803 O O . ALA A 1 99 ? 21.107 6.321 3.302 1.00 18.49 173 ALA A O 1
ATOM 805 N N . SER A 1 100 ? 21.620 6.578 1.139 1.00 15.80 174 SER A N 1
ATOM 806 C CA . SER A 1 100 ? 22.952 6.019 1.277 1.00 17.73 174 SER A CA 1
ATOM 807 C C . SER A 1 100 ? 23.863 6.602 0.211 1.00 16.86 174 SER A C 1
ATOM 808 O O . SER A 1 100 ? 23.394 7.126 -0.798 1.00 17.45 174 SER A O 1
ATOM 811 N N . SER A 1 101 ? 25.168 6.545 0.446 1.00 17.57 175 SER A N 1
ATOM 812 C CA . SER A 1 101 ? 26.100 7.008 -0.570 1.00 16.71 175 SER A CA 1
ATOM 813 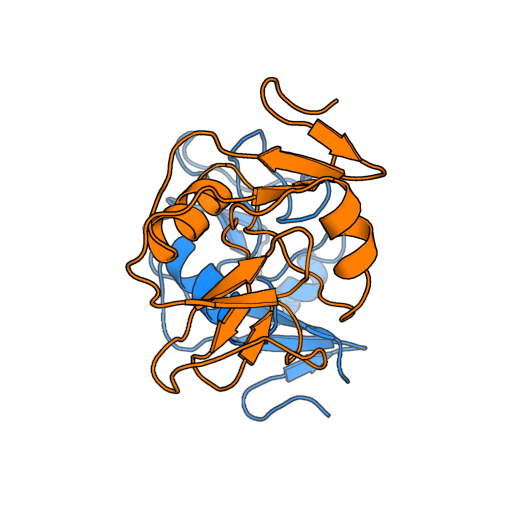C C . SER A 1 101 ? 25.848 6.075 -1.752 1.00 16.17 175 SER A C 1
ATOM 814 O O . SER A 1 101 ? 25.663 4.876 -1.566 1.00 15.93 175 SER A O 1
ATOM 817 N N . CYS A 1 102 ? 25.852 6.620 -2.961 1.00 16.66 176 CYS A N 1
ATOM 818 C CA . CYS A 1 102 ? 25.618 5.816 -4.152 1.00 16.07 176 CYS A CA 1
ATOM 819 C C . CYS A 1 102 ? 26.715 4.794 -4.433 1.00 14.61 176 CYS A C 1
ATOM 820 O O . CYS A 1 102 ? 26.533 3.911 -5.265 1.00 13.12 176 CYS A O 1
ATOM 823 N N . GLU A 1 103 ? 27.847 4.920 -3.747 1.00 14.76 177 GLU A N 1
ATOM 824 C CA . GLU A 1 103 ? 28.976 4.009 -3.947 1.00 15.09 177 GLU A CA 1
ATOM 825 C C . GLU A 1 103 ? 28.830 2.684 -3.206 1.00 14.69 177 GLU A C 1
ATOM 826 O O . GLU A 1 103 ? 29.518 1.710 -3.519 1.00 14.00 177 GLU A O 1
ATOM 832 N N . VAL A 1 104 ? 27.951 2.649 -2.214 1.00 13.57 178 VAL A N 1
ATOM 833 C CA . VAL A 1 104 ? 27.753 1.436 -1.435 1.00 15.09 178 VAL A CA 1
ATOM 834 C C . VAL A 1 104 ? 27.197 0.317 -2.309 1.00 15.71 178 VAL A C 1
ATOM 835 O O . VAL A 1 104 ? 26.289 0.537 -3.108 1.00 16.48 178 VAL A O 1
ATOM 839 N N . ALA A 1 105 ? 27.760 -0.879 -2.165 1.00 14.83 179 ALA A N 1
ATOM 840 C CA . ALA A 1 105 ? 27.304 -2.033 -2.930 1.00 16.23 179 ALA A CA 1
ATOM 841 C C . ALA A 1 105 ? 26.205 -2.727 -2.137 1.00 16.13 179 ALA A C 1
ATOM 842 O O . ALA A 1 105 ? 26.443 -3.216 -1.030 1.00 17.21 179 ALA A O 1
ATOM 844 N N . LEU A 1 106 ? 24.998 -2.754 -2.690 1.00 14.63 180 LEU A N 1
ATOM 845 C CA . LEU A 1 106 ? 23.867 -3.399 -2.026 1.00 14.53 180 LEU A CA 1
ATOM 846 C C . LEU A 1 106 ? 23.139 -4.279 -3.032 1.00 14.81 180 LEU A C 1
ATOM 847 O O . LEU A 1 106 ? 23.348 -4.157 -4.239 1.00 14.88 180 LEU A O 1
ATOM 852 N N . GLN A 1 107 ? 22.294 -5.176 -2.540 1.00 14.18 181 GLN A N 1
ATOM 853 C CA . GLN A 1 107 ? 21.505 -5.991 -3.454 1.00 14.26 181 GLN A CA 1
ATOM 854 C C . GLN A 1 107 ? 20.551 -4.968 -4.064 1.00 15.83 181 GLN A C 1
ATOM 855 O O . GLN A 1 107 ? 20.463 -3.837 -3.581 1.00 14.09 181 GLN A O 1
ATOM 861 N N . TRP A 1 108 ? 19.845 -5.342 -5.124 1.00 13.31 182 TRP A N 1
ATOM 862 C CA . TRP A 1 108 ? 18.917 -4.409 -5.746 1.00 13.69 182 TRP A CA 1
ATOM 863 C C . TRP A 1 108 ? 17.680 -5.167 -6.199 1.00 13.45 182 TRP A C 1
ATOM 864 O O . TRP A 1 108 ? 17.664 -6.401 -6.219 1.00 14.95 182 TRP A O 1
ATOM 875 N N . ILE A 1 109 ? 16.640 -4.421 -6.550 1.00 14.33 183 ILE A N 1
ATOM 876 C CA . ILE A 1 109 ? 15.392 -5.017 -7.002 1.00 14.39 183 ILE A CA 1
ATOM 877 C C . ILE A 1 109 ? 14.978 -4.383 -8.319 1.00 14.28 183 ILE A C 1
ATOM 878 O O . ILE A 1 109 ? 14.893 -3.160 -8.419 1.00 14.11 183 ILE A O 1
ATOM 883 N N . CYS A 1 110 ? 14.740 -5.218 -9.326 1.00 13.56 184 CYS A N 1
ATOM 884 C CA . CYS A 1 110 ? 14.292 -4.736 -10.629 1.00 15.60 184 CYS A CA 1
ATOM 885 C C . CYS A 1 110 ? 12.805 -5.023 -10.724 1.00 15.85 184 CYS A C 1
ATOM 886 O O . CYS A 1 110 ? 12.303 -5.916 -10.048 1.00 14.50 184 CYS A O 1
ATOM 889 N N . LYS A 1 111 ? 12.114 -4.283 -11.586 1.00 16.49 185 LYS A N 1
ATOM 890 C CA . LYS A 1 111 ? 10.682 -4.464 -11.769 1.00 18.11 185 LYS A CA 1
ATOM 891 C C . LYS A 1 111 ? 10.262 -4.282 -13.225 1.00 17.94 185 LYS A C 1
ATOM 892 O O . LYS A 1 111 ? 10.756 -3.401 -13.923 1.00 16.93 185 LYS A O 1
ATOM 898 N N . LYS A 1 112 ? 9.358 -5.142 -13.681 1.00 21.58 186 LYS A N 1
ATOM 899 C CA . LYS A 1 112 ? 8.823 -5.063 -15.036 1.00 22.65 186 LYS A CA 1
ATOM 900 C C . LYS A 1 112 ? 7.483 -5.784 -15.060 1.00 24.62 186 LYS A C 1
ATOM 901 O O . LYS A 1 112 ? 7.202 -6.624 -14.207 1.00 24.23 186 LYS A O 1
ATOM 907 N N . VAL A 1 113 ? 6.648 -5.438 -16.030 1.00 27.83 187 VAL A N 1
ATOM 908 C CA . VAL A 1 113 ? 5.327 -6.037 -16.138 1.00 29.52 187 VAL A CA 1
ATOM 909 C C . VAL A 1 113 ? 5.372 -7.473 -16.653 1.00 30.65 187 VAL A C 1
ATOM 910 O O . VAL A 1 113 ? 6.229 -7.832 -17.458 1.00 29.21 187 VAL A O 1
ATOM 914 N N . LEU A 1 114 ? 4.446 -8.295 -16.169 1.00 33.17 188 LEU A N 1
ATOM 915 C CA . LEU A 1 114 ? 4.366 -9.684 -16.592 1.00 35.87 188 LEU A CA 1
ATOM 916 C C . LEU A 1 114 ? 3.744 -9.746 -17.982 1.00 38.17 188 LEU A C 1
ATOM 917 O O . LEU A 1 114 ? 2.581 -9.388 -18.163 1.00 38.39 188 LEU A O 1
ATOM 922 N N . TYR A 1 115 ? 4.529 -10.195 -18.959 1.00 40.90 189 TYR A N 1
ATOM 923 C CA . TYR A 1 115 ? 4.074 -10.293 -20.345 1.00 43.23 189 TYR A CA 1
ATOM 924 C C . TYR A 1 115 ? 3.210 -11.525 -20.591 1.00 44.47 189 TYR A C 1
ATOM 925 O O . TYR A 1 115 ? 2.899 -12.244 -19.616 1.00 44.73 189 TYR A O 1
ATOM 928 N N . MET B 1 1 ? 8.821 23.435 -15.472 1.00 38.78 74 MET B N 1
ATOM 929 C CA . MET B 1 1 ? 9.203 23.461 -16.912 1.00 38.11 74 MET B CA 1
ATOM 930 C C . MET B 1 1 ? 10.549 22.769 -17.087 1.00 36.53 74 MET B C 1
ATOM 931 O O . MET B 1 1 ? 11.217 22.448 -16.104 1.00 36.39 74 MET B O 1
ATOM 936 N N . CYS B 1 2 ? 10.947 22.540 -18.335 1.00 33.63 75 CYS B N 1
ATOM 937 C CA . CYS B 1 2 ? 12.222 21.891 -18.606 1.00 31.97 75 CYS B CA 1
ATOM 938 C C . CYS B 1 2 ? 13.391 22.804 -18.259 1.00 32.05 75 CYS B C 1
ATOM 939 O O . CYS B 1 2 ? 13.321 24.020 -18.448 1.00 31.44 75 CYS B O 1
ATOM 942 N N . PRO B 1 3 ? 14.488 22.228 -17.745 1.00 31.44 76 PRO B N 1
ATOM 943 C CA . PRO B 1 3 ? 15.644 23.060 -17.402 1.00 31.76 76 PRO B CA 1
ATOM 944 C C . PRO B 1 3 ? 16.204 23.705 -18.665 1.00 31.87 76 PRO B C 1
ATOM 945 O O . PRO B 1 3 ? 15.827 23.324 -19.778 1.00 30.82 76 PRO B O 1
ATOM 949 N N . ILE B 1 4 ? 17.087 24.684 -18.509 1.00 30.33 77 ILE B N 1
ATOM 950 C CA . ILE B 1 4 ? 17.646 25.332 -19.683 1.00 31.18 77 ILE B CA 1
ATOM 951 C C . ILE B 1 4 ? 18.503 24.308 -20.420 1.00 29.72 77 ILE B C 1
ATOM 952 O O . ILE B 1 4 ? 19.100 23.419 -19.803 1.00 30.54 77 ILE B O 1
ATOM 957 N N . LEU B 1 5 ? 18.534 24.443 -21.740 1.00 27.32 78 LEU B N 1
ATOM 958 C CA . LEU B 1 5 ? 19.266 23.563 -22.641 1.00 24.23 78 LEU B CA 1
ATOM 959 C C . LEU B 1 5 ? 18.425 22.353 -23.012 1.00 22.91 78 LEU B C 1
ATOM 960 O O . LEU B 1 5 ? 18.750 21.649 -23.959 1.00 22.40 78 LEU B O 1
ATOM 965 N N . TRP B 1 6 ? 17.346 22.107 -22.269 1.00 21.46 79 TRP B N 1
ATOM 966 C CA . TRP B 1 6 ? 16.471 20.978 -22.578 1.00 20.71 79 TRP B CA 1
ATOM 967 C C . TRP B 1 6 ? 15.281 21.468 -23.393 1.00 21.53 79 TRP B C 1
ATOM 968 O O . TRP B 1 6 ? 14.997 22.669 -23.433 1.00 20.55 79 TRP B O 1
ATOM 979 N N . THR B 1 7 ? 14.599 20.536 -24.050 1.00 21.47 80 THR B N 1
ATOM 980 C CA . THR B 1 7 ? 13.455 20.865 -24.893 1.00 23.80 80 THR B CA 1
ATOM 981 C C . THR B 1 7 ? 12.238 20.052 -24.491 1.00 25.11 80 THR B C 1
ATOM 982 O O . THR B 1 7 ? 12.343 18.859 -24.206 1.00 24.54 80 THR B O 1
ATOM 986 N N . ARG B 1 8 ? 11.078 20.697 -24.493 1.00 26.37 81 ARG B N 1
ATOM 987 C CA . ARG B 1 8 ? 9.847 20.026 -24.119 1.00 27.28 81 ARG B CA 1
ATOM 988 C C . ARG B 1 8 ? 9.072 19.456 -25.298 1.00 28.20 81 ARG B C 1
ATOM 989 O O . ARG B 1 8 ? 9.075 20.007 -26.399 1.00 29.07 81 ARG B O 1
ATOM 997 N N . ASN B 1 9 ? 8.419 18.328 -25.046 1.00 29.72 82 ASN B N 1
ATOM 998 C CA . ASN B 1 9 ? 7.577 17.665 -26.027 1.00 30.14 82 ASN B CA 1
ATOM 999 C C . ASN B 1 9 ? 6.613 16.821 -25.216 1.00 31.53 82 ASN B C 1
ATOM 1000 O O . ASN B 1 9 ? 7.006 15.830 -24.595 1.00 30.10 82 ASN B O 1
ATOM 1005 N N . GLY B 1 10 ? 5.353 17.239 -25.202 1.00 31.74 83 GLY B N 1
ATOM 1006 C CA . GLY B 1 10 ? 4.346 16.519 -24.451 1.00 32.40 83 GLY B CA 1
ATOM 1007 C C . GLY B 1 10 ? 4.620 16.519 -22.961 1.00 32.55 83 GLY B C 1
ATOM 1008 O O . GLY B 1 10 ? 4.773 17.573 -22.339 1.00 33.29 83 GLY B O 1
ATOM 1009 N N . SER B 1 11 ? 4.701 15.319 -22.395 1.00 32.06 84 SER B N 1
ATOM 1010 C CA . SER B 1 11 ? 4.929 15.131 -20.969 1.00 31.67 84 SER B CA 1
ATOM 1011 C C . SER B 1 11 ? 6.398 14.924 -20.588 1.00 30.53 84 SER B C 1
ATOM 1012 O O . SER B 1 11 ? 6.700 14.565 -19.448 1.00 30.19 84 SER B O 1
ATOM 1015 N N . HIS B 1 12 ? 7.315 15.155 -21.524 1.00 28.15 85 HIS B N 1
ATOM 1016 C CA . HIS B 1 12 ? 8.729 14.958 -21.219 1.00 25.94 85 HIS B CA 1
ATOM 1017 C C . HIS B 1 12 ? 9.654 16.058 -21.724 1.00 24.34 85 HIS B C 1
ATOM 1018 O O . HIS B 1 12 ? 9.275 16.875 -22.561 1.00 23.40 85 HIS B O 1
ATOM 1025 N N . CYS B 1 13 ? 10.874 16.052 -21.193 1.00 21.36 86 CYS B N 1
ATOM 1026 C CA . CYS B 1 13 ? 11.913 17.001 -21.564 1.00 20.04 86 CYS B CA 1
ATOM 1027 C C . CYS B 1 13 ? 13.016 16.204 -22.238 1.00 18.64 86 CYS B C 1
ATOM 1028 O O . CYS B 1 13 ? 13.331 15.092 -21.814 1.00 16.43 86 CYS B O 1
ATOM 1031 N N . TYR B 1 14 ? 13.599 16.769 -23.288 1.00 17.65 87 TYR B N 1
ATOM 1032 C CA . TYR B 1 14 ? 14.660 16.087 -24.010 1.00 17.67 87 TYR B CA 1
ATOM 1033 C C . TYR B 1 14 ? 15.909 16.938 -24.078 1.00 17.85 87 TYR B C 1
ATOM 1034 O O . TYR B 1 14 ? 15.837 18.168 -24.089 1.00 17.12 87 TYR B O 1
ATOM 1043 N N . TYR B 1 15 ? 17.059 16.273 -24.099 1.00 16.85 88 TYR B N 1
ATOM 1044 C CA . TYR B 1 15 ? 18.327 16.967 -24.205 1.00 17.68 88 TYR B CA 1
ATOM 1045 C C . TYR B 1 15 ? 19.031 16.497 -25.470 1.00 17.03 88 TYR B C 1
ATOM 1046 O O . TYR B 1 15 ? 19.344 15.322 -25.616 1.00 16.97 88 TYR B O 1
ATOM 1055 N N . PHE B 1 16 ? 19.249 17.426 -26.392 1.00 16.15 89 PHE B N 1
ATOM 1056 C CA . PHE B 1 16 ? 19.950 17.133 -27.629 1.00 17.16 89 PHE B CA 1
ATOM 1057 C C . PHE B 1 16 ? 21.345 17.702 -27.443 1.00 18.65 89 PHE B C 1
ATOM 1058 O O . PHE B 1 16 ? 21.511 18.914 -27.333 1.00 19.44 89 PHE B O 1
ATOM 1066 N N . SER B 1 17 ? 22.347 16.834 -27.398 1.00 18.96 90 SER B N 1
ATOM 1067 C CA . SER B 1 17 ? 23.716 17.290 -27.194 1.00 19.12 90 SER B CA 1
ATOM 1068 C C . SER B 1 17 ? 24.290 17.936 -28.447 1.00 19.85 90 SER B C 1
ATOM 1069 O O . SER B 1 17 ? 23.815 17.694 -29.555 1.00 18.65 90 SER B O 1
ATOM 1072 N N . MET B 1 18 ? 25.305 18.771 -28.258 1.00 21.21 91 MET B N 1
ATOM 1073 C CA . MET B 1 18 ? 25.982 19.397 -29.382 1.00 23.39 91 MET B CA 1
ATOM 1074 C C . MET B 1 18 ? 27.325 18.686 -29.493 1.00 23.10 91 MET B C 1
ATOM 1075 O O . MET B 1 18 ? 27.847 18.483 -30.587 1.00 24.35 91 MET B O 1
ATOM 1080 N N . GLU B 1 19 ? 27.873 18.286 -28.350 1.00 23.14 92 GLU B N 1
ATOM 1081 C CA . GLU B 1 19 ? 29.146 17.572 -28.328 1.00 23.22 92 GLU B CA 1
ATOM 1082 C C . GLU B 1 19 ? 28.899 16.094 -28.649 1.00 21.74 92 GLU B C 1
ATOM 1083 O O . GLU B 1 19 ? 27.759 15.633 -28.636 1.00 18.32 92 GLU B O 1
ATOM 1089 N N . LYS B 1 20 ? 29.969 15.361 -28.934 1.00 20.59 93 LYS B N 1
ATOM 1090 C CA . LYS B 1 20 ? 29.861 13.944 -29.267 1.00 20.37 93 LYS B CA 1
ATOM 1091 C C . LYS B 1 20 ? 30.575 13.072 -28.241 1.00 18.84 93 LYS B C 1
ATOM 1092 O O . LYS B 1 20 ? 31.650 13.421 -27.764 1.00 18.22 93 LYS B O 1
ATOM 1098 N N . LYS B 1 21 ? 29.973 11.932 -27.916 1.00 16.81 94 LYS B N 1
ATOM 1099 C CA . LYS B 1 21 ? 30.540 10.983 -26.962 1.00 17.50 94 LYS B CA 1
ATOM 1100 C C . LYS B 1 21 ? 30.273 9.569 -27.459 1.00 16.22 94 LYS B C 1
ATOM 1101 O O . LYS B 1 21 ? 29.377 9.351 -28.287 1.00 16.35 94 LYS B O 1
ATOM 1107 N N . ASP B 1 22 ? 31.039 8.604 -26.959 1.00 16.41 95 ASP B N 1
ATOM 1108 C CA . ASP B 1 22 ? 30.794 7.230 -27.362 1.00 15.97 95 ASP B CA 1
ATOM 1109 C C . ASP B 1 22 ? 29.522 6.795 -26.636 1.00 16.02 95 ASP B C 1
ATOM 1110 O O . ASP B 1 22 ? 29.021 7.508 -25.766 1.00 14.31 95 ASP B O 1
ATOM 1115 N N . TRP B 1 23 ? 28.991 5.637 -26.994 1.00 15.31 96 TRP B N 1
ATOM 1116 C CA . TRP B 1 23 ? 27.742 5.191 -26.403 1.00 15.56 96 TRP B CA 1
ATOM 1117 C C . TRP B 1 23 ? 27.723 5.097 -24.873 1.00 15.87 96 TRP B C 1
ATOM 1118 O O . TRP B 1 23 ? 26.803 5.613 -24.240 1.00 16.03 96 TRP B O 1
ATOM 1129 N N . ASN B 1 24 ? 28.724 4.455 -24.273 1.00 15.54 97 ASN B N 1
ATOM 1130 C CA . ASN B 1 24 ? 28.755 4.331 -22.811 1.00 17.31 97 ASN B CA 1
ATOM 1131 C C . ASN B 1 24 ? 28.779 5.689 -22.109 1.00 15.76 97 ASN B C 1
ATOM 1132 O O . ASN B 1 24 ? 28.112 5.890 -21.085 1.00 14.56 97 ASN B O 1
ATOM 1137 N N . SER B 1 25 ? 29.561 6.616 -22.653 1.00 15.64 98 SER B N 1
ATOM 1138 C CA . SER B 1 25 ? 29.665 7.946 -22.064 1.00 15.04 98 SER B CA 1
ATOM 1139 C C . SER B 1 25 ? 28.366 8.735 -22.209 1.00 15.21 98 SER B C 1
ATOM 1140 O O . SER B 1 25 ? 28.025 9.541 -21.348 1.00 13.83 98 SER B O 1
ATOM 1143 N N . SER B 1 26 ? 27.642 8.498 -23.299 1.00 14.95 99 SER B N 1
ATOM 1144 C CA . SER B 1 26 ? 26.372 9.179 -23.531 1.00 15.14 99 SER B CA 1
ATOM 1145 C C . SER B 1 26 ? 25.337 8.652 -22.548 1.00 15.48 99 SER B C 1
ATOM 1146 O O . SER B 1 26 ? 24.532 9.411 -21.998 1.00 17.69 99 SER B O 1
ATOM 1149 N N . LEU B 1 27 ? 25.359 7.340 -22.334 1.00 15.98 100 LEU B N 1
ATOM 1150 C CA . LEU B 1 27 ? 24.433 6.699 -21.408 1.00 15.81 100 LEU B CA 1
ATOM 1151 C C . LEU B 1 27 ? 24.691 7.254 -20.012 1.00 17.09 100 LEU B C 1
ATOM 1152 O O . LEU B 1 27 ? 23.763 7.582 -19.273 1.00 16.78 100 LEU B O 1
ATOM 1157 N N . LYS B 1 28 ? 25.969 7.359 -19.662 1.00 17.49 101 LYS B N 1
ATOM 1158 C CA . LYS B 1 28 ? 26.377 7.859 -18.353 1.00 19.86 101 LYS B CA 1
ATOM 1159 C C . LYS B 1 2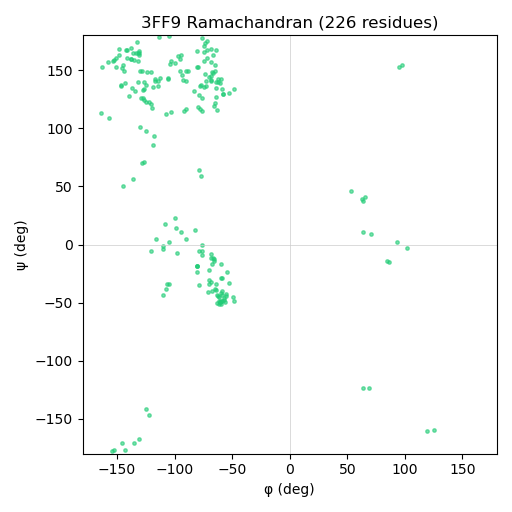8 ? 26.005 9.321 -18.134 1.00 20.42 101 LYS B C 1
ATOM 1160 O O . LYS B 1 28 ? 25.616 9.715 -17.028 1.00 19.81 101 LYS B O 1
ATOM 1166 N N . PHE B 1 29 ? 26.130 10.126 -19.183 1.00 18.42 102 PHE B N 1
ATOM 1167 C CA . PHE B 1 29 ? 25.794 11.538 -19.083 1.00 18.75 102 PHE B CA 1
ATOM 1168 C C . PHE B 1 29 ? 24.321 11.705 -18.721 1.00 18.32 102 PHE B C 1
ATOM 1169 O O . PHE B 1 29 ? 23.988 12.455 -17.802 1.00 18.80 102 PHE B O 1
ATOM 1177 N N . CYS B 1 30 ? 23.440 11.008 -19.435 1.00 17.09 103 CYS B N 1
ATOM 1178 C CA . CYS B 1 30 ? 22.010 11.116 -19.163 1.00 16.14 103 CYS B CA 1
ATOM 1179 C C . CYS B 1 30 ? 21.677 10.620 -17.763 1.00 16.53 103 CYS B C 1
ATOM 1180 O O . CYS B 1 30 ? 20.909 11.251 -17.042 1.00 16.49 103 CYS B O 1
ATOM 1183 N N . ALA B 1 31 ? 22.268 9.492 -17.378 1.00 16.53 104 ALA B N 1
ATOM 1184 C CA . ALA B 1 31 ? 22.020 8.916 -16.059 1.00 18.20 104 ALA B CA 1
ATOM 1185 C C . ALA B 1 31 ? 22.391 9.887 -14.944 1.00 18.24 104 ALA B C 1
ATOM 1186 O O . ALA B 1 31 ? 21.651 10.040 -13.972 1.00 17.92 104 ALA B O 1
ATOM 1188 N N . ASP B 1 32 ? 23.534 10.545 -15.084 1.00 19.34 105 ASP B N 1
ATOM 1189 C CA . ASP B 1 32 ? 23.973 11.493 -14.068 1.00 22.03 105 ASP B CA 1
ATOM 1190 C C . ASP B 1 32 ? 23.090 12.740 -13.987 1.00 21.09 105 ASP B C 1
ATOM 1191 O O . ASP B 1 32 ? 23.139 13.467 -12.998 1.00 22.92 105 ASP B O 1
ATOM 1196 N N . LYS B 1 33 ? 22.292 12.989 -15.022 1.00 20.13 106 LYS B N 1
ATOM 1197 C CA . LYS B 1 33 ? 21.408 14.156 -15.045 1.00 20.46 106 LYS B CA 1
ATOM 1198 C C . LYS B 1 33 ? 19.989 13.769 -14.639 1.00 18.41 106 LYS B C 1
ATOM 1199 O O . LYS B 1 33 ? 19.046 14.534 -14.845 1.00 19.75 106 LYS B O 1
ATOM 1205 N N . GLY B 1 34 ? 19.841 12.577 -14.069 1.00 18.35 107 GLY B N 1
ATOM 1206 C CA . GLY B 1 34 ? 18.527 12.114 -13.657 1.00 18.34 107 GLY B CA 1
ATOM 1207 C C . GLY B 1 34 ? 17.604 11.901 -14.844 1.00 18.65 107 GLY B C 1
ATOM 1208 O O . GLY B 1 34 ? 16.422 12.244 -14.800 1.00 19.88 107 GLY B O 1
ATOM 1209 N N . SER B 1 35 ? 18.149 11.332 -15.913 1.00 17.08 108 SER B N 1
ATOM 1210 C CA . SER B 1 35 ? 17.390 11.067 -17.128 1.00 17.46 108 SER B CA 1
ATOM 1211 C C . SER B 1 35 ? 17.928 9.776 -17.724 1.00 17.86 108 SER B C 1
ATOM 1212 O O . SER B 1 35 ? 18.714 9.076 -17.087 1.00 17.19 108 SER B O 1
ATOM 1215 N N . HIS B 1 36 ? 17.501 9.447 -18.939 1.00 17.57 109 HIS B N 1
ATOM 1216 C CA . HIS B 1 36 ? 18.008 8.248 -19.594 1.00 16.72 109 HIS B CA 1
ATOM 1217 C C . HIS B 1 36 ? 18.142 8.437 -21.101 1.00 17.40 109 HIS B C 1
ATOM 1218 O O . HIS B 1 36 ? 17.452 9.261 -21.704 1.00 14.33 109 HIS B O 1
ATOM 1225 N N . LEU B 1 37 ? 19.048 7.673 -21.699 1.00 16.99 110 LEU B N 1
ATOM 1226 C CA . LEU B 1 37 ? 19.241 7.722 -23.140 1.00 16.01 110 LEU B CA 1
ATOM 1227 C C . LEU B 1 37 ? 17.903 7.365 -23.751 1.00 16.28 110 LEU B C 1
ATOM 1228 O O . LEU B 1 37 ? 17.271 6.398 -23.343 1.00 15.58 110 LEU B O 1
ATOM 1233 N N . LEU B 1 38 ? 17.489 8.145 -24.741 1.00 17.18 111 LEU B N 1
ATOM 1234 C CA . LEU B 1 38 ? 16.210 7.962 -25.414 1.00 17.11 111 LEU B CA 1
ATOM 1235 C C . LEU B 1 38 ? 15.882 6.538 -25.860 1.00 15.81 111 LEU B C 1
ATOM 1236 O O . LEU B 1 38 ? 16.720 5.849 -26.441 1.00 15.61 111 LEU B O 1
ATOM 1241 N N . THR B 1 39 ? 14.655 6.100 -25.580 1.00 16.18 112 THR B N 1
ATOM 1242 C CA . THR B 1 39 ? 14.207 4.776 -26.005 1.00 17.85 112 THR B CA 1
ATOM 1243 C C . THR B 1 39 ? 12.778 4.861 -26.532 1.00 18.01 112 THR B C 1
ATOM 1244 O O . THR B 1 39 ? 12.056 5.815 -26.245 1.00 19.78 112 THR B O 1
ATOM 1248 N N . PHE B 1 40 ? 12.393 3.869 -27.324 1.00 18.57 113 PHE B N 1
ATOM 1249 C CA . PHE B 1 40 ? 11.046 3.783 -27.872 1.00 20.75 113 PHE B CA 1
ATOM 1250 C C . PHE B 1 40 ? 10.580 2.385 -27.471 1.00 20.78 113 PHE B C 1
ATOM 1251 O O . PHE B 1 40 ? 10.456 1.493 -28.304 1.00 20.16 113 PHE B O 1
ATOM 1259 N N . PRO B 1 41 ? 10.320 2.188 -26.169 1.00 23.27 114 PRO B N 1
ATOM 1260 C CA . PRO B 1 41 ? 9.880 0.924 -25.573 1.00 25.17 114 PRO B CA 1
ATOM 1261 C C . PRO B 1 41 ? 8.630 0.277 -26.172 1.00 27.34 114 PRO B C 1
ATOM 1262 O O . PRO B 1 41 ? 8.434 -0.932 -26.056 1.00 28.11 114 PRO B O 1
ATOM 1266 N N . ASP B 1 42 ? 7.785 1.079 -26.806 1.00 27.89 115 ASP B N 1
ATOM 1267 C CA . ASP B 1 42 ? 6.569 0.554 -27.418 1.00 29.24 115 ASP B CA 1
ATOM 1268 C C . ASP B 1 42 ? 6.848 0.155 -28.863 1.00 29.29 115 ASP B C 1
ATOM 1269 O O . ASP B 1 42 ? 5.942 -0.244 -29.592 1.00 29.03 115 ASP B O 1
ATOM 1274 N N . ASN B 1 43 ? 8.113 0.259 -29.261 1.00 28.10 116 ASN B N 1
ATOM 1275 C CA . ASN B 1 43 ? 8.541 -0.075 -30.614 1.00 28.16 116 ASN B CA 1
ATOM 1276 C C . ASN B 1 43 ? 7.745 0.640 -31.699 1.00 29.63 116 ASN B C 1
ATOM 1277 O O . ASN B 1 43 ? 7.321 0.034 -32.683 1.00 29.52 116 ASN B O 1
ATOM 1282 N N . GLN B 1 44 ? 7.557 1.940 -31.505 1.00 30.58 117 GLN B N 1
ATOM 1283 C CA . GLN B 1 44 ? 6.841 2.774 -32.456 1.00 32.66 117 GLN B CA 1
ATOM 1284 C C . GLN B 1 44 ? 7.136 4.243 -32.179 1.00 32.23 117 GLN B C 1
ATOM 1285 O O . GLN B 1 44 ? 7.454 4.619 -31.048 1.00 31.49 117 GLN B O 1
ATOM 1291 N N . GLY B 1 45 ? 7.045 5.065 -33.220 1.00 31.68 118 GLY B N 1
ATOM 1292 C CA . GLY B 1 45 ? 7.295 6.487 -33.064 1.00 29.97 118 GLY B CA 1
ATOM 1293 C C . GLY B 1 45 ? 8.660 6.936 -33.551 1.00 29.00 118 GLY B C 1
ATOM 1294 O O . GLY B 1 45 ? 8.962 8.127 -33.526 1.00 29.66 118 GLY B O 1
ATOM 1295 N N . VAL B 1 46 ? 9.486 5.990 -33.993 1.00 27.64 119 VAL B N 1
ATOM 1296 C CA . VAL B 1 46 ? 10.828 6.304 -34.479 1.00 26.56 119 VAL B CA 1
ATOM 1297 C C . VAL B 1 46 ? 10.808 7.226 -35.698 1.00 26.96 119 VAL B C 1
ATOM 1298 O O . VAL B 1 46 ? 11.494 8.250 -35.721 1.00 26.51 119 VAL B O 1
ATOM 1302 N N . LYS B 1 47 ? 10.033 6.860 -36.716 1.00 26.24 120 LYS B N 1
ATOM 1303 C CA . LYS B 1 47 ? 9.950 7.673 -37.925 1.00 28.48 120 LYS B CA 1
ATOM 1304 C C . LYS B 1 47 ? 9.452 9.077 -37.606 1.00 28.28 120 LYS B C 1
ATOM 1305 O O . LYS B 1 47 ? 10.036 10.066 -38.042 1.00 28.03 120 LYS B O 1
ATOM 1311 N N . LEU B 1 48 ? 8.362 9.158 -36.852 1.00 28.27 121 LEU B N 1
ATOM 1312 C CA . LEU B 1 48 ? 7.794 10.442 -36.479 1.00 29.50 121 LEU B CA 1
ATOM 1313 C C . LEU B 1 48 ? 8.812 11.307 -35.739 1.00 27.98 121 LEU B C 1
ATOM 1314 O O . LEU B 1 48 ? 8.988 12.481 -36.069 1.00 29.70 121 LEU B O 1
ATOM 1319 N N . PHE B 1 49 ? 9.487 10.732 -34.746 1.00 27.30 122 PHE B N 1
ATOM 1320 C CA . PHE B 1 49 ? 10.489 11.476 -33.988 1.00 25.50 122 PHE B CA 1
ATOM 1321 C C . PHE B 1 49 ? 11.650 11.878 -34.905 1.00 24.75 122 PHE B C 1
ATOM 1322 O O . PHE B 1 49 ? 12.251 12.937 -34.734 1.00 26.72 122 PHE B O 1
ATOM 1330 N N . GLY B 1 50 ? 11.963 11.029 -35.879 1.00 24.14 123 GLY B N 1
ATOM 1331 C CA . GLY B 1 50 ? 13.046 11.324 -36.802 1.00 21.88 123 GLY B CA 1
ATOM 1332 C C . GLY B 1 50 ? 12.781 12.521 -37.701 1.00 22.40 123 GLY B C 1
ATOM 1333 O O . GLY B 1 50 ? 13.694 13.040 -38.345 1.00 21.56 123 GLY B O 1
ATOM 1334 N N . GLU B 1 51 ? 11.531 12.968 -37.754 1.00 22.91 124 GLU B N 1
ATOM 1335 C CA . GLU B 1 51 ? 11.181 14.113 -38.587 1.00 23.14 124 GLU B CA 1
ATOM 1336 C C . GLU B 1 51 ? 11.77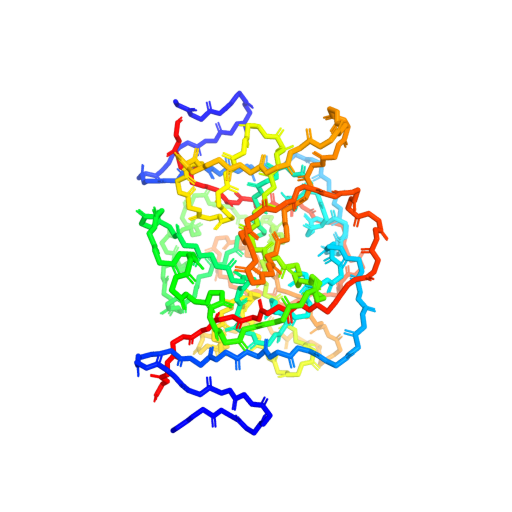5 15.416 -38.058 1.00 24.17 124 GLU B C 1
ATOM 1337 O O . GLU B 1 51 ? 11.763 16.436 -38.748 1.00 22.52 124 GLU B O 1
ATOM 1343 N N . TYR B 1 52 ? 12.295 15.376 -36.835 1.00 23.66 125 TYR B N 1
ATOM 1344 C CA . TYR B 1 52 ? 12.897 16.552 -36.214 1.00 25.19 125 TYR B CA 1
ATOM 1345 C C . TYR B 1 52 ? 14.408 16.519 -36.372 1.00 24.54 125 TYR B C 1
ATOM 1346 O O . TYR B 1 52 ? 15.102 17.481 -36.042 1.00 24.49 125 TYR B O 1
ATOM 1355 N N . LEU B 1 53 ? 14.911 15.401 -36.882 1.00 23.93 126 LEU B N 1
ATOM 1356 C CA . LEU B 1 53 ? 16.343 15.222 -37.072 1.00 23.51 126 LEU B CA 1
ATOM 1357 C C . LEU B 1 53 ? 16.741 15.339 -38.537 1.00 24.61 126 LEU B C 1
ATOM 1358 O O . LEU B 1 53 ? 15.899 15.554 -39.413 1.00 24.18 126 LEU B O 1
ATOM 1363 N N . GLY B 1 54 ? 18.040 15.201 -38.784 1.00 24.77 127 GLY B N 1
ATOM 1364 C CA . GLY B 1 54 ? 18.568 15.263 -40.131 1.00 24.69 127 GLY B CA 1
ATOM 1365 C C . GLY B 1 54 ? 19.366 14.006 -40.430 1.00 24.51 127 GLY B C 1
ATOM 1366 O O . GLY B 1 54 ? 18.990 12.910 -40.007 1.00 23.65 127 GLY B O 1
ATOM 1367 N N . GLN B 1 55 ? 20.474 14.163 -41.146 1.00 23.38 128 GLN B N 1
ATOM 1368 C CA . GLN B 1 55 ? 21.324 13.037 -41.514 1.00 23.75 128 GLN B CA 1
ATOM 1369 C C . GLN B 1 55 ? 22.240 12.570 -40.381 1.00 22.86 128 GLN B C 1
ATOM 1370 O O . GLN B 1 55 ? 22.518 11.373 -40.256 1.00 20.40 128 GLN B O 1
ATOM 1376 N N . ASP B 1 56 ? 22.710 13.511 -39.563 1.00 20.87 129 ASP B N 1
ATOM 1377 C CA . ASP B 1 56 ? 23.596 13.173 -38.454 1.00 20.50 129 ASP B CA 1
ATOM 1378 C C . ASP B 1 56 ? 22.903 12.260 -37.451 1.00 18.93 129 ASP B C 1
ATOM 1379 O O . ASP B 1 56 ? 21.721 12.422 -37.155 1.00 18.22 129 ASP B O 1
ATOM 1384 N N . PHE B 1 57 ? 23.667 11.314 -36.919 1.00 18.68 130 PHE B N 1
ATOM 1385 C CA . PHE B 1 57 ? 23.167 10.330 -35.967 1.00 18.64 130 PHE B CA 1
ATOM 1386 C C . PHE B 1 57 ? 23.267 10.741 -34.509 1.00 17.00 130 PHE B C 1
ATOM 1387 O O . PHE B 1 57 ? 24.184 11.457 -34.118 1.00 15.96 130 PHE B O 1
ATOM 1395 N N . TYR B 1 58 ? 22.321 10.250 -33.711 1.00 14.83 131 TYR B N 1
ATOM 1396 C CA . TYR B 1 58 ? 22.286 10.498 -32.273 1.00 16.20 131 TYR B CA 1
ATOM 1397 C C . TYR B 1 58 ? 22.197 9.158 -31.570 1.00 15.02 131 TYR B C 1
ATOM 1398 O O . TYR B 1 58 ? 21.415 8.299 -31.962 1.00 13.96 131 TYR B O 1
ATOM 1407 N N . TRP B 1 59 ? 23.007 8.975 -30.538 1.00 13.96 132 TRP B N 1
ATOM 1408 C CA . TRP B 1 59 ? 22.964 7.735 -29.774 1.00 14.55 132 TRP B CA 1
ATOM 1409 C C . TRP B 1 59 ? 21.637 7.686 -29.023 1.00 15.10 132 TRP B C 1
ATOM 1410 O O . TRP B 1 59 ? 21.125 8.716 -28.580 1.00 13.99 132 TRP B O 1
ATOM 1421 N N . ILE B 1 60 ? 21.082 6.486 -28.890 1.00 15.05 133 ILE B N 1
ATOM 1422 C CA . ILE B 1 60 ? 19.846 6.284 -28.145 1.00 15.17 133 ILE B CA 1
ATOM 1423 C C . ILE B 1 60 ? 20.049 5.010 -27.332 1.00 14.30 133 ILE B C 1
ATOM 1424 O O . ILE B 1 60 ? 21.029 4.295 -27.551 1.00 14.78 133 ILE B O 1
ATOM 1429 N N . GLY B 1 61 ? 19.144 4.738 -26.395 1.00 14.13 134 GLY B N 1
ATOM 1430 C CA . GLY B 1 61 ? 19.274 3.557 -25.550 1.00 13.02 134 GLY B CA 1
ATOM 1431 C C . GLY B 1 61 ? 18.877 2.248 -26.208 1.00 14.30 134 GLY B C 1
ATOM 1432 O O . GLY B 1 61 ? 17.991 1.542 -25.731 1.00 13.15 134 GLY B O 1
ATOM 1433 N N . LEU B 1 62 ? 19.558 1.922 -27.299 1.00 13.74 135 LEU B N 1
ATOM 1434 C CA . LEU B 1 62 ? 19.305 0.703 -28.057 1.00 14.24 135 LEU B CA 1
ATOM 1435 C C . LEU B 1 62 ? 20.635 -0.015 -28.197 1.00 15.80 135 LEU B C 1
ATOM 1436 O O . LEU B 1 62 ? 21.597 0.547 -28.715 1.00 15.74 135 LEU B O 1
ATOM 1441 N N . ARG B 1 63 ? 20.691 -1.266 -27.761 1.00 16.50 136 ARG B N 1
ATOM 1442 C CA . ARG B 1 63 ? 21.939 -2.003 -27.826 1.00 17.40 136 ARG B CA 1
ATOM 1443 C C . ARG B 1 63 ? 21.719 -3.504 -27.985 1.00 18.82 136 ARG B C 1
ATOM 1444 O O . ARG B 1 63 ? 20.639 -4.028 -27.695 1.00 17.12 136 ARG B O 1
ATOM 1452 N N . ASN B 1 64 ? 22.759 -4.181 -28.456 1.00 18.07 137 ASN B N 1
ATOM 1453 C CA . ASN B 1 64 ? 22.722 -5.616 -28.647 1.00 19.94 137 ASN B CA 1
ATOM 1454 C C . ASN B 1 64 ? 23.768 -6.279 -27.750 1.00 22.43 137 ASN B C 1
ATOM 1455 O O . ASN B 1 64 ? 24.934 -6.386 -28.118 1.00 24.66 137 ASN B O 1
ATOM 1460 N N . ILE B 1 65 ? 23.360 -6.697 -26.559 1.00 25.36 138 ILE B N 1
ATOM 1461 C CA . ILE B 1 65 ? 24.283 -7.381 -25.660 1.00 29.42 138 ILE B CA 1
ATOM 1462 C C . ILE B 1 65 ? 23.813 -8.828 -25.615 1.00 30.18 138 ILE B C 1
ATOM 1463 O O . ILE B 1 65 ? 24.610 -9.767 -25.686 1.00 32.89 138 ILE B O 1
ATOM 1468 N N . ASP B 1 66 ? 22.499 -8.978 -25.507 1.00 29.62 139 ASP B N 1
ATOM 1469 C CA . ASP B 1 66 ? 21.830 -10.269 -25.476 1.00 28.49 139 ASP B CA 1
ATOM 1470 C C . ASP B 1 66 ? 20.633 -10.067 -26.403 1.00 26.32 139 ASP B C 1
ATOM 1471 O O . ASP B 1 66 ? 19.482 -10.254 -26.007 1.00 26.76 139 ASP B O 1
ATOM 1476 N N . GLY B 1 67 ? 20.931 -9.668 -27.640 1.00 24.72 140 GLY B N 1
ATOM 1477 C CA . GLY B 1 67 ? 19.902 -9.396 -28.631 1.00 23.08 140 GLY B CA 1
ATOM 1478 C C . GLY B 1 67 ? 19.605 -7.905 -28.615 1.00 22.44 140 GLY B C 1
ATOM 1479 O O . GLY B 1 67 ? 19.803 -7.271 -27.584 1.00 21.45 140 GLY B O 1
ATOM 1480 N N . TRP B 1 68 ? 19.157 -7.330 -29.730 1.00 22.48 141 TRP B N 1
ATOM 1481 C CA . TRP B 1 68 ? 18.840 -5.897 -29.745 1.00 21.41 141 TRP B CA 1
ATOM 1482 C C . TRP B 1 68 ? 17.681 -5.634 -28.793 1.00 21.61 141 TRP B C 1
ATOM 1483 O O . TRP B 1 68 ? 16.630 -6.272 -28.883 1.00 21.88 141 TRP B O 1
ATOM 1494 N N . ARG B 1 69 ? 17.870 -4.686 -27.881 1.00 19.75 142 ARG B N 1
ATOM 1495 C CA . ARG B 1 69 ? 16.842 -4.386 -26.900 1.00 19.36 142 ARG B CA 1
ATOM 1496 C C . ARG B 1 69 ? 16.898 -2.936 -26.472 1.00 18.99 142 ARG B C 1
ATOM 1497 O O . ARG B 1 69 ? 17.955 -2.310 -26.517 1.00 17.65 142 ARG B O 1
ATOM 1505 N N . TRP B 1 70 ? 15.754 -2.406 -26.055 1.00 17.74 143 TRP B N 1
ATOM 1506 C CA . TRP B 1 70 ? 15.709 -1.043 -25.561 1.00 16.31 143 TRP B CA 1
ATOM 1507 C C . TRP B 1 70 ? 16.127 -1.131 -24.099 1.00 15.29 143 TRP B C 1
ATOM 1508 O O . TRP B 1 70 ? 15.632 -1.990 -23.369 1.00 14.44 143 TRP B O 1
ATOM 1519 N N . GLU B 1 71 ? 17.048 -0.271 -23.670 1.00 16.28 144 GLU B N 1
ATOM 1520 C CA . GLU B 1 71 ? 17.471 -0.292 -22.275 1.00 15.93 144 GLU B CA 1
ATOM 1521 C C . GLU B 1 71 ? 16.226 -0.064 -21.426 1.00 16.95 144 GLU B C 1
ATOM 1522 O O . GLU B 1 71 ? 15.466 0.876 -21.668 1.00 17.75 144 GLU B O 1
ATOM 1528 N N . GLY B 1 72 ? 16.016 -0.931 -20.439 1.00 17.00 145 GLY B N 1
ATOM 1529 C CA . GLY B 1 72 ? 14.861 -0.797 -19.570 1.00 18.52 145 GLY B CA 1
ATOM 1530 C C . GLY B 1 72 ? 13.559 -1.127 -20.270 1.00 20.16 145 GLY B C 1
ATOM 1531 O O . GLY B 1 72 ? 12.473 -0.917 -19.720 1.00 20.10 145 GLY B O 1
ATOM 1532 N N . GLY B 1 73 ? 13.672 -1.662 -21.482 1.00 20.71 146 GLY B N 1
ATOM 1533 C CA . GLY B 1 73 ? 12.489 -1.995 -22.254 1.00 21.05 146 GLY B CA 1
ATOM 1534 C C . GLY B 1 73 ? 12.556 -3.348 -22.925 1.00 21.53 146 GLY B C 1
ATOM 1535 O O . GLY B 1 73 ? 13.471 -4.126 -22.673 1.00 21.96 146 GLY B O 1
ATOM 1536 N N . PRO B 1 74 ? 11.592 -3.654 -23.807 1.00 22.54 147 PRO B N 1
ATOM 1537 C CA . PRO B 1 74 ? 11.535 -4.932 -24.520 1.00 22.48 147 PRO B CA 1
ATOM 1538 C C . PRO B 1 74 ? 12.522 -5.073 -25.669 1.00 22.24 147 PRO B C 1
ATOM 1539 O O . PRO B 1 74 ? 13.275 -4.146 -25.989 1.00 22.02 147 PRO B O 1
ATOM 1543 N N . ALA B 1 75 ? 12.510 -6.246 -26.290 1.00 21.54 148 ALA B N 1
ATOM 1544 C CA . ALA B 1 75 ? 13.378 -6.516 -27.418 1.00 21.36 148 ALA B CA 1
ATOM 1545 C C . ALA B 1 75 ? 12.964 -5.603 -28.566 1.00 22.40 148 ALA B C 1
ATOM 1546 O O . ALA B 1 75 ? 11.818 -5.149 -28.634 1.00 21.41 148 ALA B O 1
ATOM 1548 N N . LEU B 1 76 ? 13.905 -5.319 -29.457 1.00 23.00 149 LEU B N 1
ATOM 1549 C CA . LEU B 1 76 ? 13.620 -4.467 -30.604 1.00 22.65 149 LEU B CA 1
ATOM 1550 C C . LEU B 1 76 ? 12.754 -5.257 -31.577 1.00 22.62 149 LEU B C 1
ATOM 1551 O O . LEU B 1 76 ? 13.008 -6.433 -31.813 1.00 22.81 149 LEU B O 1
ATOM 1556 N N . SER B 1 77 ? 11.722 -4.621 -32.125 1.00 23.73 150 SER B N 1
ATOM 1557 C CA . SER B 1 77 ? 10.854 -5.288 -33.091 1.00 25.17 150 SER B CA 1
ATOM 1558 C C . SER B 1 77 ? 10.867 -4.524 -34.416 1.00 25.83 150 SER B C 1
ATOM 1559 O O . SER B 1 77 ? 10.296 -4.965 -35.414 1.00 26.82 150 SER B O 1
ATOM 1562 N N . LEU B 1 78 ? 11.539 -3.377 -34.414 1.00 24.95 151 LEU B N 1
ATOM 1563 C CA . LEU B 1 78 ? 11.668 -2.547 -35.609 1.00 24.89 151 LEU B CA 1
ATOM 1564 C C . LEU B 1 78 ? 12.989 -2.906 -36.275 1.00 24.65 151 LEU B C 1
ATOM 1565 O O . LEU B 1 78 ? 13.882 -3.462 -35.636 1.00 24.73 151 LEU B O 1
AT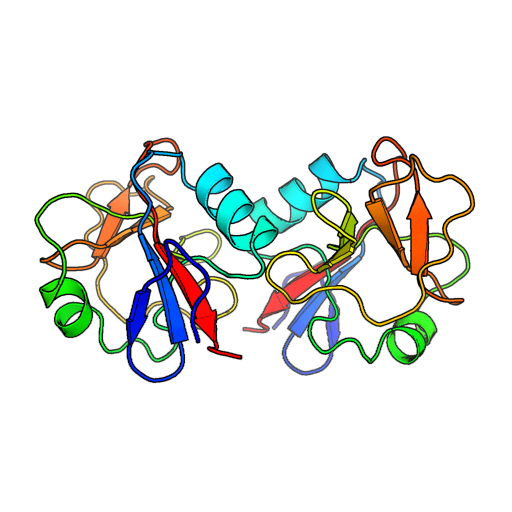OM 1570 N N . ARG B 1 79 ? 13.111 -2.590 -37.558 1.00 24.96 153 ARG B N 1
ATOM 1571 C CA . ARG B 1 79 ? 14.334 -2.871 -38.296 1.00 24.64 153 ARG B CA 1
ATOM 1572 C C . ARG B 1 79 ? 15.404 -1.841 -37.963 1.00 23.95 153 ARG B C 1
ATOM 1573 O O . ARG B 1 79 ? 15.123 -0.646 -37.864 1.00 23.52 153 ARG B O 1
ATOM 1581 N N . ILE B 1 80 ? 16.628 -2.317 -37.760 1.00 22.32 154 ILE B N 1
ATOM 1582 C CA . ILE B 1 80 ? 17.748 -1.427 -37.507 1.00 20.60 154 ILE B CA 1
ATOM 1583 C C . ILE B 1 80 ? 18.773 -1.791 -38.570 1.00 20.23 154 ILE B C 1
ATOM 1584 O O . ILE B 1 80 ? 19.160 -2.949 -38.694 1.00 19.27 154 ILE B O 1
ATOM 1589 N N . LEU B 1 81 ? 19.172 -0.816 -39.377 1.00 19.06 155 LEU B N 1
ATOM 1590 C CA . LEU B 1 81 ? 20.158 -1.083 -40.409 1.00 20.86 155 LEU B CA 1
ATOM 1591 C C . LEU B 1 81 ? 21.477 -1.434 -39.746 1.00 21.91 155 LEU B C 1
ATOM 1592 O O . LEU B 1 81 ? 22.040 -0.637 -38.997 1.00 20.11 155 LEU B O 1
ATOM 1597 N N . THR B 1 82 ? 21.951 -2.644 -40.018 1.00 23.90 156 THR B N 1
ATOM 1598 C CA . THR B 1 82 ? 23.198 -3.144 -39.447 1.00 27.01 156 THR B CA 1
ATOM 1599 C C . THR B 1 82 ? 24.048 -3.699 -40.577 1.00 29.48 156 THR B C 1
ATOM 1600 O O . THR B 1 82 ? 23.812 -4.819 -41.037 1.00 30.65 156 THR B O 1
ATOM 1604 N N . ASN B 1 83 ? 25.034 -2.928 -41.024 1.00 29.91 157 ASN B N 1
ATOM 1605 C CA . ASN B 1 83 ? 25.878 -3.379 -42.122 1.00 31.45 157 ASN B CA 1
ATOM 1606 C C . ASN B 1 83 ? 26.978 -4.338 -41.673 1.00 30.67 157 ASN B C 1
ATOM 1607 O O . ASN B 1 83 ? 27.544 -5.073 -42.488 1.00 30.61 157 ASN B O 1
ATOM 1612 N N . SER B 1 84 ? 27.277 -4.337 -40.378 1.00 28.67 158 SER B N 1
ATOM 1613 C CA . SER B 1 84 ? 28.293 -5.225 -39.836 1.00 25.95 158 SER B CA 1
ATOM 1614 C C . SER B 1 84 ? 27.774 -5.882 -38.564 1.00 25.78 158 SER B C 1
ATOM 1615 O O . SER B 1 84 ? 27.255 -5.214 -37.674 1.00 23.77 158 SER B O 1
ATOM 1618 N N . LEU B 1 85 ? 27.933 -7.196 -38.478 1.00 25.27 159 LEU B N 1
ATOM 1619 C CA . LEU B 1 85 ? 27.446 -7.948 -37.330 1.00 25.92 159 LEU B CA 1
ATOM 1620 C C . LEU B 1 85 ? 28.025 -7.509 -35.987 1.00 25.10 159 LEU B C 1
ATOM 1621 O O . LEU B 1 85 ? 27.365 -7.637 -34.959 1.00 25.93 159 LEU B O 1
ATOM 1626 N N . ILE B 1 86 ? 29.244 -6.977 -35.989 1.00 24.97 160 ILE B N 1
ATOM 1627 C CA . ILE B 1 86 ? 29.871 -6.551 -34.742 1.00 24.97 160 ILE B CA 1
ATOM 1628 C C . ILE B 1 86 ? 29.411 -5.207 -34.165 1.00 23.96 160 ILE B C 1
ATOM 1629 O O . ILE B 1 86 ? 29.821 -4.837 -33.068 1.00 26.32 160 ILE B O 1
ATOM 1634 N N . GLN B 1 87 ? 28.562 -4.484 -34.888 1.00 22.34 161 GLN B N 1
ATOM 1635 C CA . GLN B 1 87 ? 28.052 -3.200 -34.400 1.00 20.57 161 GLN B CA 1
ATOM 1636 C C . GLN B 1 87 ? 26.958 -3.499 -33.381 1.00 20.86 161 GLN B C 1
ATOM 1637 O O . GLN B 1 87 ? 25.919 -4.070 -33.720 1.00 17.98 161 GLN B O 1
ATOM 1643 N N . ARG B 1 88 ? 27.189 -3.096 -32.134 1.00 19.60 162 ARG B N 1
ATOM 1644 C CA . ARG B 1 88 ? 26.254 -3.391 -31.053 1.00 20.25 162 ARG B CA 1
ATOM 1645 C C . ARG B 1 88 ? 25.463 -2.233 -30.453 1.00 19.75 162 ARG B C 1
ATOM 1646 O O . ARG B 1 88 ? 24.622 -2.452 -29.582 1.00 19.25 162 ARG B O 1
ATOM 1654 N N . CYS B 1 89 ? 25.728 -1.009 -30.898 1.00 17.77 163 CYS B N 1
ATOM 1655 C CA . CYS B 1 89 ? 25.007 0.151 -30.374 1.00 16.00 163 CYS B CA 1
ATOM 1656 C C . CYS B 1 89 ? 24.109 0.778 -31.435 1.00 15.56 163 CYS B C 1
ATOM 1657 O O . CYS B 1 89 ? 24.462 0.812 -32.611 1.00 15.16 163 CYS B O 1
ATOM 1660 N N . GLY B 1 90 ? 22.942 1.264 -31.012 1.00 15.87 164 GLY B N 1
ATOM 1661 C CA . GLY B 1 90 ? 22.000 1.848 -31.955 1.00 14.66 164 GLY B CA 1
ATOM 1662 C C . GLY B 1 90 ? 21.893 3.357 -31.925 1.00 15.31 164 GLY B C 1
ATOM 1663 O O . GLY B 1 90 ? 21.959 3.978 -30.865 1.00 14.78 164 GLY B O 1
ATOM 1664 N N . ALA B 1 91 ? 21.714 3.951 -33.099 1.00 15.33 165 ALA B N 1
ATOM 1665 C CA . ALA B 1 91 ? 21.598 5.395 -33.212 1.00 15.84 165 ALA B CA 1
ATOM 1666 C C . ALA B 1 91 ? 20.392 5.721 -34.085 1.00 16.26 165 ALA B C 1
ATOM 1667 O O . ALA B 1 91 ? 19.867 4.854 -34.790 1.00 15.75 165 ALA B O 1
ATOM 1669 N N . ILE B 1 92 ? 19.959 6.974 -34.033 1.00 15.64 166 ILE B N 1
ATOM 1670 C CA . ILE B 1 92 ? 18.806 7.401 -34.814 1.00 15.72 166 ILE B CA 1
ATOM 1671 C C . ILE B 1 92 ? 19.103 8.668 -35.598 1.00 17.07 166 ILE B C 1
ATOM 1672 O O . ILE B 1 92 ? 19.931 9.480 -35.194 1.00 16.62 166 ILE B O 1
ATOM 1677 N N . HIS B 1 93 ? 18.455 8.794 -36.751 1.00 18.42 167 HIS B N 1
ATOM 1678 C CA . HIS B 1 93 ? 18.555 9.990 -37.573 1.00 18.91 167 HIS B CA 1
ATOM 1679 C C . HIS B 1 93 ? 17.255 10.054 -38.355 1.00 20.04 167 HIS B C 1
ATOM 1680 O O . HIS B 1 93 ? 16.361 9.234 -38.129 1.00 19.59 167 HIS B O 1
ATOM 1687 N N . ARG B 1 94 ? 17.126 11.028 -39.245 1.00 20.83 168 ARG B N 1
ATOM 1688 C CA . ARG B 1 94 ? 15.898 11.181 -40.009 1.00 23.21 168 ARG B CA 1
ATOM 1689 C C . ARG B 1 94 ? 15.372 9.902 -40.649 1.00 23.01 168 ARG B C 1
ATOM 1690 O O . ARG B 1 94 ? 14.190 9.576 -40.510 1.00 24.25 168 ARG B O 1
ATOM 1698 N N . ASN B 1 95 ? 16.248 9.174 -41.332 1.00 22.84 169 ASN B N 1
ATOM 1699 C CA . ASN B 1 95 ? 15.854 7.952 -42.026 1.00 24.51 169 ASN B CA 1
ATOM 1700 C C . ASN B 1 95 ? 15.618 6.702 -41.181 1.00 23.17 169 ASN B C 1
ATOM 1701 O O . ASN B 1 95 ? 15.274 5.657 -41.722 1.00 23.36 169 ASN B O 1
ATOM 1706 N N . GLY B 1 96 ? 15.797 6.796 -39.868 1.00 22.38 170 GLY B N 1
ATOM 1707 C CA . GLY B 1 96 ? 15.551 5.632 -39.034 1.00 20.95 170 GLY B CA 1
ATOM 1708 C C . GLY B 1 96 ? 16.685 5.187 -38.134 1.00 19.24 170 GLY B C 1
ATOM 1709 O O . GLY B 1 96 ? 17.591 5.961 -37.836 1.00 19.96 170 GLY B O 1
ATOM 1710 N N . LEU B 1 97 ? 16.628 3.923 -37.716 1.00 18.38 171 LEU B N 1
ATOM 1711 C CA . LEU B 1 97 ? 17.630 3.335 -36.830 1.00 18.07 171 LEU B CA 1
ATOM 1712 C C . LEU B 1 97 ? 18.796 2.689 -37.575 1.00 17.44 171 LEU B C 1
ATOM 1713 O O . LEU B 1 97 ? 18.612 2.036 -38.597 1.00 17.91 171 LEU B O 1
ATOM 1718 N N . GLN B 1 98 ? 19.999 2.862 -37.045 1.00 17.53 172 GLN B N 1
ATOM 1719 C CA . GLN B 1 98 ? 21.176 2.272 -37.658 1.00 18.58 172 GLN B CA 1
ATOM 1720 C C . GLN B 1 98 ? 22.178 1.884 -36.598 1.00 18.53 172 GLN B C 1
ATOM 1721 O O . GLN B 1 98 ? 22.418 2.636 -35.653 1.00 17.22 172 GLN B O 1
ATOM 1727 N N . ALA B 1 99 ? 22.757 0.700 -36.760 1.00 17.51 173 ALA B N 1
ATOM 1728 C CA . ALA B 1 99 ? 23.740 0.199 -35.813 1.00 17.95 173 ALA B CA 1
ATOM 1729 C C . ALA B 1 99 ? 25.092 0.833 -36.089 1.00 17.58 173 ALA B C 1
ATOM 1730 O O . ALA B 1 99 ? 25.397 1.211 -37.224 1.00 17.73 173 ALA B O 1
ATOM 1732 N N . SER B 1 100 ? 25.902 0.930 -35.045 1.00 16.56 174 SER B N 1
ATOM 1733 C CA . SER B 1 100 ? 27.230 1.505 -35.151 1.00 17.96 174 SER B CA 1
ATOM 1734 C C . SER B 1 100 ? 28.129 0.928 -34.072 1.00 17.76 174 SER B C 1
ATOM 1735 O O . SER B 1 100 ? 27.649 0.408 -33.063 1.00 17.71 174 SER B O 1
ATOM 1738 N N . SER B 1 101 ? 29.435 0.987 -34.302 1.00 17.02 175 SER B N 1
ATOM 1739 C CA . SER B 1 101 ? 30.374 0.528 -33.290 1.00 16.56 175 SER B CA 1
ATOM 1740 C C . SER B 1 101 ? 30.111 1.428 -32.086 1.00 17.34 175 SER B C 1
ATOM 1741 O O . SER B 1 101 ? 29.919 2.632 -32.239 1.00 16.14 175 SER B O 1
ATOM 1744 N N . CYS B 1 102 ? 30.116 0.852 -30.890 1.00 16.00 176 CYS B N 1
ATOM 1745 C CA . CYS B 1 102 ? 29.866 1.634 -29.689 1.00 16.47 176 CYS B CA 1
ATOM 1746 C C . CYS B 1 102 ? 30.963 2.655 -29.386 1.00 15.49 176 CYS B C 1
ATOM 1747 O O . CYS B 1 102 ? 30.785 3.531 -28.538 1.00 15.23 176 CYS B O 1
ATOM 1750 N N . GLU B 1 103 ? 32.092 2.544 -30.078 1.00 15.46 177 GLU B N 1
ATOM 1751 C CA . GLU B 1 103 ? 33.213 3.464 -29.873 1.00 15.63 177 GLU B CA 1
ATOM 1752 C C . GLU B 1 103 ? 33.047 4.801 -30.597 1.00 16.28 177 GLU B C 1
ATOM 1753 O O . GLU B 1 103 ? 33.720 5.783 -30.274 1.00 15.69 177 GLU B O 1
ATOM 1759 N N . VAL B 1 104 ? 32.164 4.847 -31.582 1.00 15.20 178 VAL B N 1
ATOM 1760 C CA . VAL B 1 104 ? 31.980 6.083 -32.324 1.00 16.58 178 VAL B CA 1
ATOM 1761 C C . VAL B 1 104 ? 31.441 7.202 -31.440 1.00 17.19 178 VAL B C 1
ATOM 1762 O O . VAL B 1 104 ? 30.581 6.982 -30.593 1.00 15.72 178 VAL B O 1
ATOM 1766 N N . ALA B 1 105 ? 31.964 8.406 -31.637 1.00 15.76 179 ALA B N 1
ATOM 1767 C CA . ALA B 1 105 ? 31.512 9.556 -30.865 1.00 16.30 179 ALA B CA 1
ATOM 1768 C C . ALA B 1 105 ? 30.387 10.231 -31.636 1.00 15.40 179 ALA B C 1
ATOM 1769 O O . ALA B 1 105 ? 30.597 10.749 -32.728 1.00 17.15 179 ALA B O 1
ATOM 1771 N N . LEU B 1 106 ? 29.188 10.212 -31.072 1.00 14.13 180 LEU B N 1
ATOM 1772 C CA . LEU B 1 106 ? 28.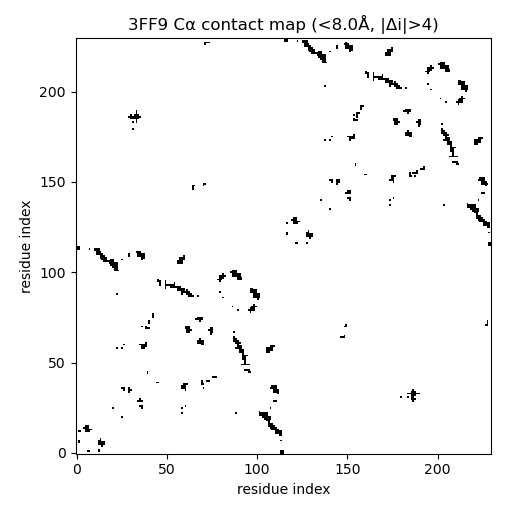047 10.843 -31.720 1.00 14.15 180 LEU B CA 1
ATOM 1773 C C . LEU B 1 106 ? 27.339 11.730 -30.712 1.00 14.77 180 LEU B C 1
ATOM 1774 O O . LEU B 1 106 ? 27.597 11.652 -29.512 1.00 14.04 180 LEU B O 1
ATOM 1779 N N . GLN B 1 107 ? 26.459 12.588 -31.207 1.00 14.60 181 GLN B N 1
ATOM 1780 C CA . GLN B 1 107 ? 25.674 13.416 -30.306 1.00 15.29 181 GLN B CA 1
ATOM 1781 C C . GLN B 1 107 ? 24.713 12.396 -29.707 1.00 16.33 181 GLN B C 1
ATOM 1782 O O . GLN B 1 107 ? 24.622 11.271 -30.201 1.00 15.20 181 GLN B O 1
ATOM 1788 N N . TRP B 1 108 ? 24.009 12.765 -28.646 1.00 15.40 182 TRP B N 1
ATOM 1789 C CA . TRP B 1 108 ? 23.066 11.839 -28.024 1.00 15.01 182 TRP B CA 1
ATOM 1790 C C . TRP B 1 108 ? 21.825 12.593 -27.575 1.00 15.58 182 TRP B C 1
ATOM 1791 O O . TRP B 1 108 ? 21.810 13.831 -27.544 1.00 15.32 182 TRP B O 1
ATOM 1802 N N . ILE B 1 109 ? 20.781 11.842 -27.239 1.00 16.11 183 ILE B N 1
ATOM 1803 C CA . ILE B 1 109 ? 19.528 12.427 -26.780 1.00 15.13 183 ILE B CA 1
ATOM 1804 C C . ILE B 1 109 ? 19.104 11.812 -25.456 1.00 15.78 183 ILE B C 1
ATOM 1805 O O . ILE B 1 109 ? 19.005 10.592 -25.345 1.00 14.15 183 ILE B O 1
ATOM 1810 N N . CYS B 1 110 ? 18.855 12.661 -24.460 1.00 15.92 184 CYS B N 1
ATOM 1811 C CA . CYS B 1 110 ? 18.399 12.200 -23.152 1.00 16.92 184 CYS B CA 1
ATOM 1812 C C . CYS B 1 110 ? 16.915 12.486 -23.057 1.00 17.63 184 CYS B C 1
ATOM 1813 O O . CYS B 1 110 ? 16.407 13.397 -23.711 1.00 19.03 184 CYS B O 1
ATOM 1816 N N . LYS B 1 111 ? 16.226 11.725 -22.219 1.00 18.11 185 LYS B N 1
ATOM 1817 C CA . LYS B 1 111 ? 14.797 11.915 -22.025 1.00 18.16 185 LYS B CA 1
ATOM 1818 C C . LYS B 1 111 ? 14.468 11.821 -20.544 1.00 18.88 185 LYS B C 1
ATOM 1819 O O . LYS B 1 111 ? 14.966 10.940 -19.846 1.00 16.84 185 LYS B O 1
ATOM 1825 N N . LYS B 1 112 ? 13.649 12.743 -20.054 1.00 19.97 186 LYS B N 1
ATOM 1826 C CA . LYS B 1 112 ? 13.250 12.686 -18.659 1.00 22.94 186 LYS B CA 1
ATOM 1827 C C . LYS B 1 112 ? 11.845 13.243 -18.481 1.00 23.71 186 LYS B C 1
ATOM 1828 O O . LYS B 1 112 ? 11.275 13.834 -19.404 1.00 22.29 186 LYS B O 1
ATOM 1834 N N . VAL B 1 113 ? 11.279 13.033 -17.299 1.00 24.08 187 VAL B N 1
ATOM 1835 C CA . VAL B 1 113 ? 9.932 13.509 -17.022 1.00 25.14 187 VAL B CA 1
ATOM 1836 C C . VAL B 1 113 ? 9.890 15.020 -16.857 1.00 25.04 187 VAL B C 1
ATOM 1837 O O . VAL B 1 113 ? 10.794 15.621 -16.273 1.00 23.62 187 VAL B O 1
ATOM 1841 N N . LEU B 1 114 ? 8.829 15.622 -17.385 1.00 26.47 188 LEU B N 1
ATOM 1842 C CA . LEU B 1 114 ? 8.619 17.059 -17.299 1.00 28.86 188 LEU B CA 1
ATOM 1843 C C . LEU B 1 114 ? 8.074 17.392 -15.915 1.00 30.88 188 LEU B C 1
ATOM 1844 O O . LEU B 1 114 ? 7.108 16.782 -15.468 1.00 30.84 188 LEU B O 1
ATOM 1849 N N . TYR B 1 115 ? 8.694 18.344 -15.231 1.00 32.85 189 TYR B N 1
ATOM 1850 C CA . TYR B 1 115 ? 8.208 18.737 -13.916 1.00 36.39 189 TYR B CA 1
ATOM 1851 C C . TYR B 1 115 ? 8.520 20.188 -13.572 1.00 37.26 189 TYR B C 1
ATOM 1852 O O . TYR B 1 115 ? 9.159 20.869 -14.402 1.00 38.00 189 TYR B O 1
#

Sequence (230 aa):
MCPILWTRNGSHCYYFSMEKKDWNSSLKFCADKGSHLLTFPDNQGVKLFGEYLGQDFYWIGLRNIDGWRWEGGPALSLRILTNSLIQRCGAIHRNGLQASSCEVALQWICKKVLYMCPILWTRNGSHCYYFSMEKKDWNSSLKFCADKGSHLLTFPDNQGVKLFGEYLGQDFYWIGLRNIDGWRWEGGPALSLRILTNSLIQRCGAIHRNGLQASSCEVALQWICKKVLY

Secondary structure (DSSP, 8-state):
-PPTT-EEETTEEEEE-SS-B-HHHHHHHHHHTT-EE---TTS--HHHHHTT--SS-EEEEEEESSSEEETTS-B--S--B-SSTT--EEEEETTEEEEE-TTS-BEEEEEEE--/-PPTT-EEETTEEEEE-SS-B-HHHHHHHHHHTT-EE---TTS--HHHHHTT--SS-EEEEEEESSSEEETTS-B--S--B-SSTT--EEEEETTEEEEE-TTS-BEEEEEEE--

Foldseek 3Di:
DDDPQWDDDDFKIKHWFPWWAFQVVLQVVLVVVVWGFADDQVLDCQLVVQVVFADFKAFGQWWQPPAIPRVVHGHHPDDAAEPDPQFTTWIGHNVGIYTDNSHDIGITMTMDGDD/DDDPQWDDDPFKIKHWFPWWAFQVVQQVVLVVVVWGFADDQVQDCQLVVQVVFADFKAFGQWWVPPATQRVVHGHHPDDAAEPDPQFTTWIGHNVGIYGHNSHDIGITMIMDGDD

GO terms:
  GO:0030246 carbohydrate binding (F, TAS)
  GO:0007166 cell surface receptor signaling pathway (P, TAS)
  GO:0005886 plasma membrane (C, TAS)

Organism: Mus musculus (NCBI:txid10090)